Protein 7WZF (pdb70)

Nearest PDB structures (foldseek):
  7wzf-assembly1_A  TM=1.004E+00  e=4.166E-58  Streptomyces yunnanensis
  4hh4-assembly1_D  TM=8.882E-01  e=1.226E-24  Streptomyces caelestis
  4hgy-assembly1_E  TM=8.905E-01  e=4.970E-23  Streptomyces caelestis
  3d2l-assembly1_A  TM=8.389E-01  e=1.312E-18  Exiguobacterium sibiricum 255-15
  3px2-assembly1_D  TM=7.599E-01  e=7.850E-18  Streptomyces fradiae

Foldseek 3Di:
DCQLVQPLVPVCVVVPLDVQLVQQLVLQLVQQPALVQAAEEEACFLVSNQFVNCVPSNEYEYEHQDPSRVVNNVVVVVPTGHYHYHNDDLLDDADPGAGQEYEYEAANLFLQQALVSSLSSLLRSLNRHDVNHKYKYKRFFQLQVVVQCVPPQWDKDWAADDDPQWTKIWIWGADPSQKIKIWIWIGDNVGDIRIGIGITHNDHPVSVQVSNVVSVKHWDFKALGSVRHGDDRNRGMIMIMID

B-factor: mean 17.5, std 6.9, range [8.4, 45.89]

Structure (mmCIF, N/CA/C/O backbone):
data_7WZF
#
_entry.id   7WZF
#
_cell.length_a   107.741
_cell.length_b   107.741
_cell.length_c   109.163
_cell.angle_alpha   90.000
_cell.angle_beta   90.000
_cell.angle_gamma   120.000
#
_symmetry.space_group_name_H-M   'P 63 2 2'
#
loop_
_entity.id
_entity.type
_entity.pdbx_description
1 polymer YunM
2 non-polymer S-ADENOSYL-L-HOMOCYSTEINE
3 water water
#
loop_
_atom_site.group_PDB
_atom_site.id
_atom_site.type_symbol
_atom_site.label_atom_id
_atom_site.label_alt_id
_atom_site.label_comp_id
_atom_site.label_asym_id
_atom_site.label_entity_id
_atom_site.label_seq_id
_atom_site.pdbx_PDB_ins_code
_atom_site.Cartn_x
_atom_site.Cartn_y
_atom_site.Cartn_z
_atom_site.occupancy
_atom_site.B_iso_or_equiv
_atom_site.auth_seq_id
_atom_site.auth_comp_id
_atom_site.auth_asym_id
_atom_site.auth_atom_id
_atom_site.pdbx_PDB_model_num
ATOM 1 N N . ILE A 1 28 ? 27.647 -32.376 -2.869 1.00 25.58 8 ILE A N 1
ATOM 2 C CA . ILE A 1 28 ? 28.726 -32.955 -3.674 1.00 25.81 8 ILE A CA 1
ATOM 3 C C . ILE A 1 28 ? 30.027 -33.131 -2.906 1.00 27.40 8 ILE A C 1
ATOM 4 O O . ILE A 1 28 ? 30.955 -33.784 -3.388 1.00 28.43 8 ILE A O 1
ATOM 9 N N . GLY A 1 29 ? 30.107 -32.536 -1.724 1.00 24.24 9 GLY A N 1
ATOM 10 C CA . GLY A 1 29 ? 31.286 -32.677 -0.903 1.00 24.70 9 GLY A CA 1
ATOM 11 C C . GLY A 1 29 ? 32.355 -31.635 -1.126 1.00 22.83 9 GLY A C 1
ATOM 12 O O . GLY A 1 29 ? 33.466 -31.801 -0.613 1.00 22.84 9 GLY A O 1
ATOM 13 N N . TYR A 1 30 ? 32.063 -30.568 -1.875 1.00 20.99 10 TYR A N 1
ATOM 14 C CA . TYR A 1 30 ? 33.041 -29.496 -2.036 1.00 20.41 10 TYR A CA 1
ATOM 15 C C . TYR A 1 30 ? 33.399 -28.877 -0.686 1.00 18.92 10 TYR A C 1
ATOM 16 O O . TYR A 1 30 ? 34.573 -28.600 -0.413 1.00 18.33 10 TYR A O 1
ATOM 25 N N . GLY A 1 31 ? 32.406 -28.686 0.188 1.00 22.87 11 GLY A N 1
ATOM 26 C CA . GLY A 1 31 ? 32.700 -28.201 1.529 1.00 21.02 11 GLY A CA 1
ATOM 27 C C . GLY A 1 31 ? 33.520 -29.182 2.348 1.00 23.40 11 GLY A C 1
ATOM 28 O O . GLY A 1 31 ? 34.404 -28.781 3.110 1.00 25.90 11 GLY A O 1
ATOM 29 N N . ARG A 1 32 ? 33.253 -30.480 2.200 1.00 23.94 12 ARG A N 1
ATOM 30 C CA . ARG A 1 32 ? 34.082 -31.458 2.895 1.00 26.21 12 ARG A C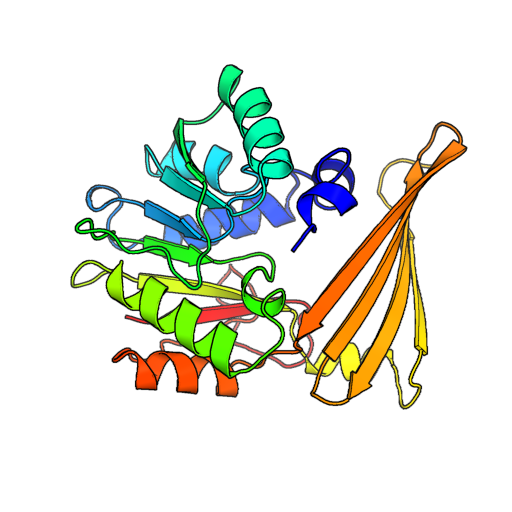A 1
ATOM 31 C C . ARG A 1 32 ? 35.515 -31.438 2.369 1.00 26.82 12 ARG A C 1
ATOM 32 O O . ARG A 1 32 ? 36.454 -31.771 3.103 1.00 29.70 12 ARG A O 1
ATOM 40 N N . GLN A 1 33 ? 35.707 -31.021 1.116 1.00 22.53 13 GLN A N 1
ATOM 41 C CA . GLN A 1 33 ? 37.051 -30.939 0.560 1.00 20.79 13 GLN A CA 1
ATOM 42 C C . GLN A 1 33 ? 37.776 -29.681 1.032 1.00 20.34 13 GLN A C 1
ATOM 43 O O . GLN A 1 33 ? 38.995 -29.713 1.239 1.00 22.76 13 GLN A O 1
ATOM 49 N N . PHE A 1 34 ? 37.051 -28.561 1.196 1.00 20.38 14 PHE A N 1
ATOM 50 C CA . PHE A 1 34 ? 37.677 -27.242 1.281 1.00 18.89 14 PHE A CA 1
ATOM 51 C C . PHE A 1 34 ? 37.239 -26.353 2.439 1.00 21.13 14 PHE A C 1
ATOM 52 O O . PHE A 1 34 ? 37.909 -25.343 2.682 1.00 21.22 14 PHE A O 1
ATOM 60 N N . ALA A 1 35 ? 36.134 -26.654 3.131 1.00 21.42 15 ALA A N 1
ATOM 61 C CA . ALA A 1 35 ? 35.543 -25.656 4.023 1.00 22.65 15 ALA A CA 1
ATOM 62 C C . ALA A 1 35 ? 36.519 -25.194 5.102 1.00 23.47 15 ALA A C 1
ATOM 63 O O . ALA A 1 35 ? 36.539 -24.011 5.458 1.00 25.23 15 ALA A O 1
ATOM 65 N N . GLY A 1 36 ? 37.350 -26.102 5.620 1.00 25.95 16 GLY A N 1
ATOM 66 C CA . GLY A 1 36 ? 38.252 -25.748 6.706 1.00 26.73 16 GLY A CA 1
ATOM 67 C C . GLY A 1 36 ? 39.368 -24.803 6.311 1.00 27.25 16 GLY A C 1
ATOM 68 O O . GLY A 1 36 ? 39.993 -24.197 7.189 1.00 29.65 16 GLY A O 1
ATOM 69 N N . TRP A 1 37 ? 39.633 -24.662 5.010 1.00 21.80 17 TRP A N 1
ATOM 70 C CA . TRP A 1 37 ? 40.715 -23.815 4.528 1.00 23.20 17 TRP A CA 1
ATOM 71 C C . TRP A 1 37 ? 40.312 -23.011 3.300 1.00 19.60 17 TRP A C 1
ATOM 72 O O . TRP A 1 37 ? 41.181 -22.414 2.652 1.00 19.22 17 TRP A O 1
ATOM 83 N N . TYR A 1 38 ? 39.018 -22.956 2.981 1.00 18.60 18 TYR A N 1
ATOM 84 C CA . TYR A 1 38 ? 38.573 -22.234 1.795 1.00 17.49 18 TYR A CA 1
ATOM 85 C C . TYR A 1 38 ? 38.993 -20.772 1.837 1.00 17.48 18 TYR A C 1
ATOM 86 O O . TYR A 1 38 ? 39.394 -20.201 0.816 1.00 19.16 18 TYR A O 1
ATOM 95 N N . ASP A 1 39 ? 38.885 -20.139 3.005 1.00 18.05 19 ASP A N 1
ATOM 96 C CA . ASP A 1 39 ? 39.212 -18.724 3.094 1.00 18.41 19 ASP A CA 1
ATOM 97 C C . ASP A 1 39 ? 40.709 -18.460 2.980 1.00 19.37 19 ASP A C 1
ATOM 98 O O . ASP A 1 39 ? 41.100 -17.307 2.779 1.00 21.94 19 ASP A O 1
ATOM 103 N N . ARG A 1 40 ? 41.543 -19.499 3.091 1.00 19.97 20 ARG A N 1
ATOM 104 C CA . ARG A 1 40 ? 42.962 -19.355 2.786 1.00 20.77 20 ARG A CA 1
ATOM 105 C C . ARG A 1 40 ? 43.235 -19.474 1.293 1.00 24.95 20 ARG A C 1
ATOM 106 O O . ARG A 1 40 ? 44.188 -18.864 0.793 1.00 26.54 20 ARG A O 1
ATOM 114 N N . LEU A 1 41 ? 42.422 -20.249 0.571 1.00 22.96 21 LEU A N 1
ATOM 115 C CA . LEU A 1 41 ? 42.558 -20.336 -0.882 1.00 25.34 21 LEU A CA 1
ATOM 116 C C . LEU A 1 41 ? 42.041 -19.090 -1.572 1.00 29.33 21 LEU A C 1
ATOM 117 O O . LEU A 1 41 ? 42.712 -18.525 -2.443 1.00 29.44 21 LEU A O 1
ATOM 122 N N . ILE A 1 42 ? 40.821 -18.689 -1.240 1.00 28.82 22 ILE A N 1
ATOM 123 C CA . ILE A 1 42 ? 40.197 -17.516 -1.840 1.00 27.55 22 ILE A CA 1
ATOM 124 C C . ILE A 1 42 ? 39.998 -16.512 -0.713 1.00 28.41 22 ILE A C 1
ATOM 125 O O . ILE A 1 42 ? 38.934 -16.489 -0.076 1.00 28.53 22 ILE A O 1
ATOM 130 N N . PRO A 1 43 ? 41.002 -15.704 -0.406 1.00 30.31 23 PRO A N 1
ATOM 131 C CA . PRO A 1 43 ? 40.952 -14.851 0.784 1.00 31.66 23 PRO A CA 1
ATOM 132 C C . PRO A 1 43 ? 40.142 -13.582 0.535 1.00 33.10 23 PRO A C 1
ATOM 133 O O . PRO A 1 43 ? 39.699 -13.291 -0.578 1.00 32.44 23 PRO A O 1
ATOM 137 N N . ASP A 1 44 ? 39.952 -12.823 1.616 1.00 32.95 24 ASP A N 1
ATOM 138 C CA . ASP A 1 44 ? 39.183 -11.579 1.597 1.00 33.75 24 ASP A CA 1
ATOM 139 C C . ASP A 1 44 ? 40.111 -10.440 1.176 1.00 35.08 24 ASP A C 1
ATOM 140 O O . ASP A 1 44 ? 40.570 -9.629 1.984 1.00 38.30 24 ASP A O 1
ATOM 145 N N . ASP A 1 45 ? 40.386 -10.382 -0.128 1.00 33.76 25 ASP A N 1
ATOM 146 C CA . ASP A 1 45 ? 41.345 -9.419 -0.660 1.00 30.71 25 ASP A CA 1
ATOM 147 C C . ASP A 1 45 ? 40.728 -8.496 -1.705 1.00 29.91 25 ASP A C 1
ATOM 148 O O . ASP A 1 45 ? 39.507 -8.312 -1.733 1.00 26.34 25 ASP A O 1
ATOM 153 N N . GLU A 1 46 ? 41.566 -7.919 -2.573 1.00 29.13 26 GLU A N 1
ATOM 154 C CA . GLU A 1 46 ? 41.071 -6.950 -3.546 1.00 28.76 26 GLU A CA 1
ATOM 155 C C . GLU A 1 46 ? 40.205 -7.605 -4.614 1.00 25.62 26 GLU A C 1
ATOM 156 O O . GLU A 1 46 ? 39.312 -6.955 -5.168 1.00 25.47 26 GLU A O 1
ATOM 162 N N . VAL A 1 47 ? 40.452 -8.878 -4.924 1.00 24.88 27 VAL A N 1
ATOM 163 C CA . VAL A 1 47 ? 39.589 -9.582 -5.869 1.00 24.99 27 VAL A CA 1
ATOM 164 C C . VAL A 1 47 ? 38.180 -9.711 -5.302 1.00 22.79 27 VAL A C 1
ATOM 165 O O . VAL A 1 47 ? 37.185 -9.542 -6.018 1.00 21.74 27 VAL A O 1
ATOM 169 N N . THR A 1 48 ? 38.076 -9.998 -4.001 1.00 22.36 28 THR A N 1
ATOM 170 C CA . THR A 1 48 ? 36.771 -10.028 -3.351 1.00 19.09 28 THR A CA 1
ATOM 171 C C . THR A 1 48 ? 36.122 -8.653 -3.384 1.00 19.89 28 THR A C 1
ATOM 172 O O . THR A 1 48 ? 34.941 -8.518 -3.718 1.00 19.12 28 THR A O 1
ATOM 176 N N . ALA A 1 49 ? 36.890 -7.609 -3.066 1.00 18.24 29 ALA A N 1
ATOM 177 C CA . ALA A 1 49 ? 36.323 -6.264 -3.062 1.00 19.15 29 ALA A CA 1
ATOM 178 C C . ALA A 1 49 ? 35.811 -5.862 -4.442 1.00 18.65 29 ALA A C 1
ATOM 179 O O . ALA A 1 49 ? 34.786 -5.178 -4.556 1.00 18.29 29 ALA A O 1
ATOM 181 N N . GLU A 1 50 ? 36.512 -6.270 -5.505 1.00 18.33 30 GLU A N 1
ATOM 182 C CA . GLU A 1 50 ? 36.060 -5.939 -6.854 1.00 17.88 30 GLU A CA 1
ATOM 183 C C . GLU A 1 50 ? 34.711 -6.580 -7.152 1.00 15.70 30 GLU A C 1
ATOM 184 O O . GLU A 1 50 ? 33.849 -5.963 -7.788 1.00 14.85 30 GLU A O 1
ATOM 190 N N . ALA A 1 51 ? 34.517 -7.823 -6.701 1.00 15.31 31 ALA A N 1
ATOM 191 C CA . ALA A 1 51 ? 33.256 -8.516 -6.949 1.00 14.83 31 ALA A CA 1
ATOM 192 C C . ALA A 1 51 ? 32.120 -7.869 -6.175 1.00 14.25 31 ALA A C 1
ATOM 193 O O . ALA A 1 51 ? 31.028 -7.661 -6.717 1.00 13.41 31 ALA A O 1
ATOM 195 N N . VAL A 1 52 ? 32.377 -7.505 -4.915 1.00 14.38 32 VAL A N 1
ATOM 196 C CA . VAL A 1 52 ? 31.356 -6.835 -4.115 1.00 15.23 32 VAL A CA 1
ATOM 197 C C . VAL A 1 52 ? 30.943 -5.526 -4.772 1.00 15.66 32 VAL A C 1
ATOM 198 O O . VAL A 1 52 ? 29.755 -5.217 -4.902 1.00 16.30 32 VAL A O 1
ATOM 202 N N . LYS A 1 53 ? 31.929 -4.737 -5.207 1.00 13.86 33 LYS A N 1
ATOM 203 C CA . LYS A 1 53 ? 31.631 -3.475 -5.872 1.00 14.90 33 LYS A CA 1
ATOM 204 C C . LYS A 1 53 ? 30.823 -3.687 -7.146 1.00 14.90 33 LYS A C 1
ATOM 205 O O . LYS A 1 53 ? 29.888 -2.931 -7.435 1.00 15.39 33 LYS A O 1
ATOM 211 N N . GLY A 1 54 ? 31.187 -4.696 -7.941 1.00 14.15 34 GLY A N 1
ATOM 212 C CA . GLY A 1 54 ? 30.466 -4.942 -9.180 1.00 14.95 34 GLY A CA 1
ATOM 213 C C . GLY A 1 54 ? 29.042 -5.408 -8.949 1.00 12.58 34 GLY A C 1
ATOM 214 O O . GLY A 1 54 ? 28.117 -4.963 -9.629 1.00 14.06 34 GLY A O 1
ATOM 215 N N . LEU A 1 55 ? 28.851 -6.313 -7.987 1.00 13.09 35 LEU A N 1
ATOM 216 C CA . LEU A 1 55 ? 27.508 -6.797 -7.690 1.00 13.60 35 LEU A CA 1
ATOM 217 C C . LEU A 1 55 ? 26.640 -5.679 -7.142 1.00 15.02 35 LEU A C 1
ATOM 218 O O . LEU A 1 55 ? 25.461 -5.577 -7.488 1.00 14.71 35 LEU A O 1
ATOM 223 N N . LEU A 1 56 ? 27.216 -4.829 -6.289 1.00 13.38 36 LEU A N 1
ATOM 224 C CA . LEU A 1 56 ? 26.468 -3.690 -5.778 1.00 15.39 36 LEU A CA 1
ATOM 225 C C . LEU A 1 56 ? 26.020 -2.783 -6.918 1.00 14.18 36 LEU A C 1
ATOM 226 O O . LEU A 1 56 ? 24.851 -2.384 -6.984 1.00 15.62 36 LEU A O 1
ATOM 231 N N . ALA A 1 57 ? 26.920 -2.497 -7.864 1.00 14.56 37 ALA A N 1
ATOM 232 C CA . ALA A 1 57 ? 26.561 -1.679 -9.017 1.00 16.12 37 ALA A CA 1
ATOM 233 C C . ALA A 1 57 ? 25.509 -2.343 -9.895 1.00 16.84 37 ALA A C 1
ATOM 234 O O . ALA A 1 57 ? 24.735 -1.653 -10.564 1.00 22.25 37 ALA A O 1
ATOM 236 N N . LEU A 1 58 ? 25.470 -3.677 -9.913 1.00 14.69 38 LEU A N 1
ATOM 237 C CA . LEU A 1 58 ? 24.522 -4.428 -10.726 1.00 14.88 38 LEU A CA 1
ATOM 238 C C . LEU A 1 58 ? 23.194 -4.675 -10.022 1.00 13.27 38 LEU A C 1
ATOM 239 O O . LEU A 1 58 ? 22.288 -5.253 -10.635 1.00 16.21 38 LEU A O 1
ATOM 244 N N . HIS A 1 59 ? 23.050 -4.239 -8.775 1.00 13.92 39 HIS A N 1
ATOM 245 C CA . HIS A 1 59 ? 21.809 -4.476 -8.048 1.00 13.04 39 HIS A CA 1
ATOM 246 C C . HIS A 1 59 ? 20.757 -3.471 -8.493 1.00 15.21 39 HIS A C 1
ATOM 247 O O . HIS A 1 59 ? 20.932 -2.269 -8.263 1.00 15.10 39 HIS A O 1
ATOM 254 N N . PRO A 1 60 ? 19.659 -3.901 -9.114 1.00 13.31 40 PRO A N 1
ATOM 255 C CA . PRO A 1 60 ? 18.654 -2.916 -9.548 1.00 16.37 40 PRO A CA 1
ATOM 256 C C . PRO A 1 60 ? 17.964 -2.193 -8.403 1.00 20.24 40 PRO A C 1
ATOM 257 O O . PRO A 1 60 ? 17.549 -1.042 -8.586 1.00 23.45 40 PRO A O 1
ATOM 261 N N . ALA A 1 61 ? 17.840 -2.810 -7.229 1.00 17.44 41 ALA A N 1
ATOM 262 C CA . ALA A 1 61 ? 17.044 -2.224 -6.153 1.00 22.07 41 ALA A CA 1
ATOM 263 C C . ALA A 1 61 ? 17.233 -3.002 -4.858 1.00 14.90 41 ALA A C 1
ATOM 264 O O . ALA A 1 61 ? 16.535 -4.001 -4.631 1.00 19.38 41 ALA A O 1
ATOM 266 N N . PRO A 1 62 ? 18.159 -2.576 -3.994 1.00 18.56 42 PRO A N 1
ATOM 267 C CA . PRO A 1 62 ? 18.407 -3.312 -2.745 1.00 17.96 42 PRO A CA 1
ATOM 268 C C . PRO A 1 62 ? 17.172 -3.547 -1.896 1.00 19.95 42 PRO A C 1
ATOM 269 O O . PRO A 1 62 ? 17.109 -4.561 -1.187 1.00 18.19 42 PRO A O 1
ATOM 273 N N . GLU A 1 63 ? 16.177 -2.654 -1.944 1.00 19.74 43 GLU A N 1
ATOM 274 C CA . GLU A 1 63 ? 14.973 -2.861 -1.147 1.00 19.21 43 GLU A CA 1
ATOM 275 C C . GLU A 1 63 ? 14.211 -4.111 -1.576 1.00 19.29 43 GLU A C 1
ATOM 276 O O . GLU A 1 63 ? 13.444 -4.668 -0.777 1.00 20.09 43 GLU A O 1
ATOM 282 N N . ALA A 1 64 ? 14.425 -4.577 -2.809 1.00 17.03 44 ALA A N 1
ATOM 283 C CA . ALA A 1 64 ? 13.788 -5.780 -3.330 1.00 16.32 44 ALA A CA 1
ATOM 284 C C . ALA A 1 64 ? 14.507 -7.059 -2.921 1.00 13.01 44 ALA A C 1
ATOM 285 O O . ALA A 1 64 ? 14.047 -8.145 -3.282 1.00 17.21 44 ALA A O 1
ATOM 287 N N . GLY A 1 65 ? 15.598 -6.960 -2.181 1.00 14.70 45 GLY A N 1
ATOM 288 C CA . GLY A 1 65 ? 16.241 -8.135 -1.643 1.00 13.87 45 GLY A CA 1
ATOM 289 C C . GLY A 1 65 ? 17.312 -8.718 -2.548 1.00 11.59 45 GLY A C 1
ATOM 290 O O . GLY A 1 65 ? 17.436 -8.406 -3.742 1.00 12.46 45 GLY A O 1
ATOM 291 N N . THR A 1 66 ? 18.088 -9.604 -1.939 1.00 11.37 46 THR A N 1
ATOM 292 C CA . THR A 1 66 ? 19.274 -10.176 -2.556 1.00 10.54 46 THR A CA 1
ATOM 293 C C . THR A 1 66 ? 19.369 -11.627 -2.125 1.00 11.08 46 THR A C 1
ATOM 294 O O . THR A 1 66 ? 19.269 -11.929 -0.929 1.00 11.60 46 THR A O 1
ATOM 298 N N . ILE A 1 67 ? 19.604 -12.525 -3.077 1.00 9.70 47 ILE A N 1
ATOM 299 C CA . ILE A 1 67 ? 19.865 -13.926 -2.763 1.00 9.93 47 ILE A CA 1
ATOM 300 C C . ILE A 1 67 ? 21.114 -14.390 -3.508 1.00 9.59 47 ILE A C 1
ATOM 301 O O . ILE A 1 67 ? 21.272 -14.104 -4.703 1.00 10.93 47 ILE A O 1
ATOM 306 N N . GLU A 1 68 ? 22.005 -15.073 -2.786 1.00 9.93 48 GLU A N 1
ATOM 307 C CA . GLU A 1 68 ? 23.198 -15.694 -3.346 1.00 10.18 48 GLU A CA 1
ATOM 308 C C . GLU A 1 68 ? 22.998 -17.198 -3.417 1.00 10.82 48 GLU A C 1
ATOM 309 O O . GLU A 1 68 ? 22.639 -17.831 -2.416 1.00 10.44 48 GLU A O 1
ATOM 315 N N . LEU A 1 69 ? 23.239 -17.760 -4.594 1.00 9.92 49 LEU A N 1
ATOM 316 C CA . LEU A 1 69 ? 23.161 -19.197 -4.822 1.00 9.69 49 LEU A CA 1
ATOM 317 C C . LEU A 1 69 ? 24.583 -19.755 -4.767 1.00 9.64 49 LEU A C 1
ATOM 318 O O . LEU A 1 69 ? 25.422 -19.426 -5.624 1.00 10.36 49 LEU A O 1
ATOM 323 N N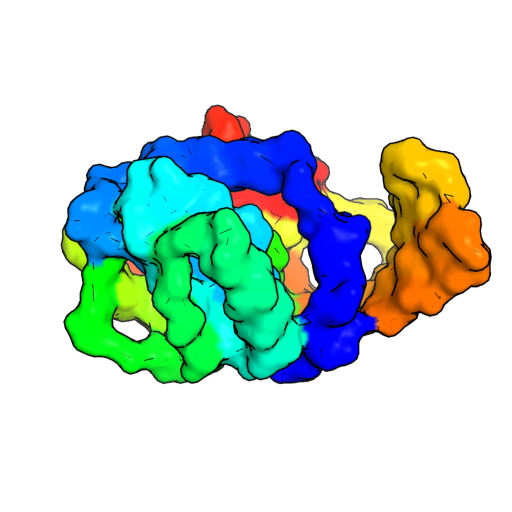 . GLY A 1 70 ? 24.866 -20.564 -3.746 1.00 10.30 50 GLY A N 1
ATOM 324 C CA . GLY A 1 70 ? 26.214 -21.038 -3.490 1.00 9.89 50 GLY A CA 1
ATOM 325 C C . GLY A 1 70 ? 27.007 -20.115 -2.588 1.00 10.84 50 GLY A C 1
ATOM 326 O O . GLY A 1 70 ? 28.168 -19.797 -2.881 1.00 11.61 50 GLY A O 1
ATOM 327 N N . VAL A 1 71 ? 26.414 -19.705 -1.458 1.00 11.21 51 VAL A N 1
ATOM 328 C CA . VAL A 1 71 ? 26.996 -18.648 -0.632 1.00 11.07 51 VAL A CA 1
ATOM 329 C C . VAL A 1 71 ? 28.332 -19.036 -0.000 1.00 10.03 51 VAL A C 1
ATOM 330 O O . VAL A 1 71 ? 29.136 -18.151 0.334 1.00 10.92 51 VAL A O 1
ATOM 334 N N . GLY A 1 72 ? 28.588 -20.332 0.178 1.00 11.52 52 GLY A N 1
ATOM 335 C CA . GLY A 1 72 ? 29.872 -20.771 0.715 1.00 11.61 52 GLY A CA 1
ATOM 336 C C . GLY A 1 72 ? 30.101 -20.283 2.136 1.00 13.91 52 GLY A C 1
ATOM 337 O O . GLY A 1 72 ? 29.214 -20.362 3.002 1.00 14.43 52 GLY A O 1
ATOM 338 N N . THR A 1 73 ? 31.299 -19.751 2.383 1.00 13.33 53 THR A N 1
ATOM 339 C CA . THR A 1 73 ? 31.658 -19.179 3.678 1.00 14.68 53 THR A CA 1
ATOM 340 C C . THR A 1 73 ? 31.209 -17.734 3.820 1.00 14.42 53 THR A C 1
ATOM 341 O O . THR A 1 73 ? 31.577 -17.072 4.797 1.00 16.25 53 THR A O 1
ATOM 345 N N . GLY A 1 74 ? 30.433 -17.221 2.868 1.00 12.13 54 GLY A N 1
ATOM 346 C CA . GLY A 1 74 ? 30.007 -15.839 2.907 1.00 13.23 54 GLY A CA 1
ATOM 347 C C . GLY A 1 74 ? 31.042 -14.832 2.457 1.00 12.95 54 GLY A C 1
ATOM 348 O O . GLY A 1 74 ? 30.920 -13.652 2.787 1.00 14.63 54 GLY A O 1
ATOM 349 N N . ARG A 1 75 ? 32.052 -15.261 1.693 1.00 13.24 55 ARG A N 1
ATOM 350 C CA . ARG A 1 75 ? 33.083 -14.337 1.225 1.00 14.96 55 ARG A CA 1
ATOM 351 C C . ARG A 1 75 ? 32.485 -13.122 0.527 1.00 13.83 55 ARG A C 1
ATOM 352 O O . ARG A 1 75 ? 32.978 -12.002 0.688 1.00 15.35 55 ARG A O 1
ATOM 360 N N . ILE A 1 76 ? 31.437 -13.321 -0.270 1.00 13.71 56 ILE A N 1
ATOM 361 C CA . ILE A 1 76 ? 30.775 -12.206 -0.939 1.00 13.88 56 ILE A CA 1
ATOM 362 C C . ILE A 1 76 ? 29.613 -11.665 -0.114 1.00 14.80 56 ILE A C 1
ATOM 363 O O . ILE A 1 76 ? 29.456 -10.451 0.033 1.00 13.22 56 ILE A O 1
ATOM 368 N N . ALA A 1 77 ? 28.764 -12.559 0.407 1.00 14.24 57 ALA A N 1
ATOM 369 C CA . ALA A 1 77 ? 27.510 -12.131 1.023 1.00 13.07 57 ALA A CA 1
ATOM 370 C C . ALA A 1 77 ? 27.740 -11.247 2.240 1.00 13.42 57 ALA A C 1
ATOM 371 O O . ALA A 1 77 ? 26.972 -10.306 2.471 1.00 13.77 57 ALA A O 1
ATOM 373 N N . VAL A 1 78 ? 28.762 -11.546 3.037 1.00 13.86 58 VAL A N 1
ATOM 374 C CA . VAL A 1 78 ? 29.041 -10.769 4.249 1.00 15.22 58 VAL A CA 1
ATOM 375 C C . VAL A 1 78 ? 29.349 -9.316 3.893 1.00 16.63 58 VAL A C 1
ATOM 376 O O . VAL A 1 78 ? 28.602 -8.422 4.319 1.00 16.25 58 VAL A O 1
ATOM 380 N N . PRO A 1 79 ? 30.390 -9.009 3.102 1.00 14.37 59 PRO A N 1
ATOM 381 C CA . PRO A 1 79 ? 30.624 -7.597 2.770 1.00 17.42 59 PRO A CA 1
ATOM 382 C C . PRO A 1 79 ? 29.528 -6.982 1.919 1.00 16.24 59 PRO A C 1
ATOM 383 O O . PRO A 1 79 ? 29.241 -5.788 2.061 1.00 17.76 59 PRO A O 1
ATOM 387 N N . LEU A 1 80 ? 28.901 -7.752 1.027 1.00 15.76 60 LEU A N 1
ATOM 388 C CA . LEU A 1 80 ? 27.815 -7.187 0.235 1.00 14.70 60 LEU A CA 1
ATOM 389 C C . LEU A 1 80 ? 26.646 -6.761 1.124 1.00 13.85 60 LEU A C 1
ATOM 390 O O . LEU A 1 80 ? 26.030 -5.713 0.889 1.00 14.85 60 LEU A O 1
ATOM 395 N N . SER A 1 81 ? 26.344 -7.547 2.167 1.00 14.31 61 SER A N 1
ATOM 396 C CA . SER A 1 81 ? 25.252 -7.196 3.071 1.00 13.97 61 SER A CA 1
ATOM 397 C C . SER A 1 81 ? 25.502 -5.886 3.810 1.00 15.21 61 SER A C 1
ATOM 398 O O . SER A 1 81 ? 24.543 -5.263 4.273 1.00 16.32 61 SER A O 1
ATOM 401 N N . GLU A 1 82 ? 26.756 -5.453 3.921 1.00 15.08 62 GLU A N 1
ATOM 402 C CA . GLU A 1 82 ? 27.062 -4.169 4.551 1.00 16.14 62 GLU A CA 1
ATOM 403 C C . GLU A 1 82 ? 26.652 -2.977 3.693 1.00 18.21 62 GLU A C 1
ATOM 404 O O . GLU A 1 82 ? 26.602 -1.850 4.202 1.00 19.61 62 GLU A O 1
ATOM 410 N N . SER A 1 83 ? 26.331 -3.193 2.422 1.00 16.48 63 SER A N 1
ATOM 411 C CA . SER A 1 83 ? 25.782 -2.148 1.570 1.00 17.31 63 SER A CA 1
ATOM 412 C C . SER A 1 83 ? 24.320 -2.354 1.222 1.00 19.09 63 SER A C 1
ATOM 413 O O . SER A 1 83 ? 23.567 -1.387 1.178 1.00 22.46 63 SER A O 1
ATOM 416 N N . VAL A 1 84 ? 23.896 -3.596 0.974 1.00 18.15 64 VAL A N 1
ATOM 417 C CA . VAL A 1 84 ? 22.550 -3.854 0.477 1.00 19.46 64 VAL A CA 1
ATOM 418 C C . VAL A 1 84 ? 21.591 -4.303 1.566 1.00 19.23 64 VAL A C 1
ATOM 419 O O . VAL A 1 84 ? 20.401 -4.494 1.283 1.00 23.92 64 VAL A O 1
ATOM 423 N N . GLY A 1 85 ? 22.062 -4.478 2.796 1.00 16.88 65 GLY A N 1
ATOM 424 C CA . GLY A 1 85 ? 21.228 -5.054 3.833 1.00 18.76 65 GLY A CA 1
ATOM 425 C C . GLY A 1 85 ? 21.232 -6.575 3.780 1.00 16.00 65 GLY A C 1
ATOM 426 O O . GLY A 1 85 ? 22.109 -7.202 3.184 1.00 17.38 65 GLY A O 1
ATOM 427 N N . ARG A 1 86 ? 20.219 -7.170 4.409 1.00 16.44 66 ARG A N 1
ATOM 428 C CA . ARG A 1 86 ? 20.189 -8.620 4.579 1.00 16.35 66 ARG A CA 1
ATOM 429 C C . ARG A 1 86 ? 20.247 -9.344 3.237 1.00 13.63 66 ARG A C 1
ATOM 430 O O . ARG A 1 86 ? 19.518 -9.010 2.298 1.00 16.89 66 ARG A O 1
ATOM 438 N N . VAL A 1 87 ? 21.137 -10.329 3.155 1.00 13.50 67 VAL A N 1
ATOM 439 C CA . VAL A 1 87 ? 21.302 -11.184 1.987 1.00 12.65 67 VAL A CA 1
ATOM 440 C C . VAL A 1 87 ? 20.888 -12.593 2.389 1.00 12.99 67 VAL A C 1
ATOM 441 O O . VAL A 1 87 ? 21.266 -13.073 3.464 1.00 14.09 67 VAL A O 1
ATOM 445 N N . THR A 1 88 ? 20.111 -13.252 1.541 1.00 12.23 68 THR A N 1
ATOM 446 C CA . THR A 1 88 ? 19.804 -14.661 1.747 1.00 10.53 68 THR A CA 1
ATOM 447 C C . THR A 1 88 ? 20.854 -15.487 1.014 1.00 11.95 68 THR A C 1
ATOM 448 O O . THR A 1 88 ? 21.165 -15.202 -0.145 1.00 12.90 68 THR A O 1
ATOM 452 N N . GLY A 1 89 ? 21.434 -16.468 1.705 1.00 11.37 69 GLY A N 1
ATOM 453 C CA . GLY A 1 89 ? 22.550 -17.233 1.170 1.00 11.31 69 GLY A CA 1
ATOM 454 C C . GLY A 1 89 ? 22.296 -18.727 1.171 1.00 12.21 69 GLY A C 1
ATOM 455 O O . GLY A 1 89 ? 22.241 -19.344 2.241 1.00 12.72 69 GLY A O 1
ATOM 456 N N . VAL A 1 90 ? 22.166 -19.322 -0.014 1.00 11.46 70 VAL A N 1
ATOM 457 C CA . VAL A 1 90 ? 21.842 -20.737 -0.173 1.00 11.21 70 VAL A CA 1
ATOM 458 C C . VAL A 1 90 ? 23.116 -21.538 -0.412 1.00 11.10 70 VAL A C 1
ATOM 459 O O . VAL A 1 90 ? 23.939 -21.172 -1.262 1.00 11.50 70 VAL A O 1
ATOM 463 N N . ASP A 1 91 ? 23.287 -22.642 0.310 1.00 11.70 71 ASP A N 1
ATOM 464 C CA . ASP A 1 91 ? 24.386 -23.550 0.003 1.00 11.88 71 ASP A CA 1
ATOM 465 C C . ASP A 1 91 ? 23.978 -24.968 0.363 1.00 12.65 71 ASP A C 1
ATOM 466 O O . ASP A 1 91 ? 23.208 -25.183 1.306 1.00 14.50 71 ASP A O 1
ATOM 471 N N . SER A 1 92 ? 24.499 -25.938 -0.387 1.00 12.93 72 SER A N 1
ATOM 472 C CA . SER A 1 92 ? 24.212 -27.340 -0.109 1.00 14.40 72 SER A CA 1
ATOM 473 C C . SER A 1 92 ? 25.153 -27.942 0.922 1.00 16.06 72 SER A C 1
ATOM 474 O O . SER A 1 92 ? 24.877 -29.042 1.419 1.00 16.99 72 SER A O 1
ATOM 477 N N . SER A 1 93 ? 26.233 -27.249 1.277 1.00 12.92 73 SER A N 1
ATOM 478 C CA . SER A 1 93 ? 27.263 -27.823 2.136 1.00 14.83 73 SER A CA 1
ATOM 479 C C . SER A 1 93 ? 27.052 -27.391 3.578 1.00 17.65 73 SER A C 1
ATOM 480 O O . SER A 1 93 ? 27.168 -26.194 3.884 1.00 16.45 73 SER A O 1
ATOM 483 N N . PRO A 1 94 ? 26.783 -28.321 4.502 1.00 19.67 74 PRO A N 1
ATOM 484 C CA . PRO A 1 94 ? 26.724 -27.929 5.920 1.00 21.81 74 PRO A CA 1
ATOM 485 C C . PRO A 1 94 ? 28.032 -27.345 6.421 1.00 18.10 74 PRO A C 1
ATOM 486 O O . PRO A 1 94 ? 28.037 -26.419 7.243 1.00 20.48 74 PRO A O 1
ATOM 490 N N . GLU A 1 95 ? 29.153 -27.873 5.932 1.00 19.89 75 GLU A N 1
ATOM 491 C CA . GLU A 1 95 ? 30.460 -27.388 6.355 1.00 20.57 75 GLU A CA 1
ATOM 492 C C . GLU A 1 95 ? 30.691 -25.940 5.934 1.00 18.29 75 GLU A C 1
ATOM 493 O O . GLU A 1 95 ? 31.220 -25.137 6.711 1.00 19.27 75 GLU A O 1
ATOM 499 N N . MET A 1 96 ? 30.311 -25.583 4.703 1.00 18.61 76 MET A N 1
ATOM 500 C CA . MET A 1 96 ? 30.480 -24.196 4.281 1.00 18.32 76 MET A CA 1
ATOM 501 C C . MET A 1 96 ? 29.565 -23.272 5.077 1.00 16.72 76 MET A C 1
ATOM 502 O O . MET A 1 96 ? 29.991 -22.201 5.525 1.00 17.05 76 MET A O 1
ATOM 507 N N . LEU A 1 97 ? 28.306 -23.678 5.273 1.00 17.82 77 LEU A N 1
ATOM 508 C CA . LEU A 1 97 ? 27.381 -22.854 6.045 1.00 19.53 77 LEU A CA 1
ATOM 509 C C . LEU A 1 97 ? 27.847 -22.701 7.485 1.00 19.89 77 LEU A C 1
ATOM 510 O O . LEU A 1 97 ? 27.734 -21.617 8.063 1.00 19.28 77 LEU A O 1
ATOM 515 N N . ASP A 1 98 ? 28.386 -23.774 8.075 1.00 20.15 78 ASP A N 1
ATOM 516 C CA . ASP A 1 98 ? 28.913 -23.669 9.432 1.00 22.61 78 ASP A CA 1
ATOM 517 C C . ASP A 1 98 ? 30.063 -22.671 9.495 1.00 20.93 78 ASP A C 1
ATOM 518 O O . ASP A 1 98 ? 30.156 -21.878 10.439 1.00 22.57 78 ASP A O 1
ATOM 523 N N . ALA A 1 99 ? 30.939 -22.677 8.484 1.00 18.05 79 ALA A N 1
ATOM 524 C CA . ALA A 1 99 ? 32.020 -21.698 8.449 1.00 18.67 79 ALA A CA 1
ATOM 525 C C . ALA A 1 99 ? 31.479 -20.281 8.332 1.00 19.30 79 ALA A C 1
ATOM 526 O O . ALA A 1 99 ? 32.026 -19.346 8.933 1.00 20.16 79 ALA A O 1
ATOM 528 N N . MET A 1 100 ? 30.405 -20.089 7.558 1.00 18.10 80 MET A N 1
ATOM 529 C CA . MET A 1 100 ? 29.878 -18.738 7.438 1.00 17.70 80 MET A CA 1
ATOM 530 C C . MET A 1 100 ? 29.185 -18.308 8.730 1.00 18.47 80 MET A C 1
ATOM 531 O O . MET A 1 100 ? 29.291 -17.145 9.130 1.00 19.60 80 MET A O 1
ATOM 536 N N . ARG A 1 101 ? 28.511 -19.246 9.411 1.00 18.46 81 ARG A N 1
ATOM 537 C CA . ARG A 1 101 ? 27.867 -18.921 10.685 1.00 19.88 81 ARG A CA 1
ATOM 538 C C . ARG A 1 101 ? 28.885 -18.433 11.708 1.00 23.33 81 ARG A C 1
ATOM 539 O O . ARG A 1 101 ? 28.618 -17.485 12.456 1.00 22.45 81 ARG A O 1
ATOM 547 N N . VAL A 1 102 ? 30.072 -19.046 11.733 1.00 21.93 82 VAL A N 1
ATOM 548 C CA . VAL A 1 102 ? 31.139 -18.565 12.609 1.00 23.16 82 VAL A CA 1
ATOM 549 C C . VAL A 1 102 ? 31.466 -17.110 12.296 1.00 23.16 82 VAL A C 1
ATOM 550 O O . VAL A 1 102 ? 31.559 -16.265 13.195 1.00 26.25 82 VAL A O 1
ATOM 554 N N . LYS A 1 103 ? 31.636 -16.792 11.008 1.00 22.10 83 LYS A N 1
ATOM 555 C CA . LYS A 1 103 ? 31.981 -15.427 10.622 1.00 19.90 83 LYS A CA 1
ATOM 556 C C . LYS A 1 103 ? 30.841 -14.453 10.892 1.00 22.39 83 LYS A C 1
ATOM 557 O O . LYS A 1 103 ? 31.088 -13.266 11.140 1.00 22.36 83 LYS A O 1
ATOM 563 N N . LEU A 1 104 ? 29.595 -14.932 10.851 1.00 22.87 84 LEU A N 1
ATOM 564 C CA . LEU A 1 104 ? 28.437 -14.070 11.058 1.00 22.67 84 LEU A CA 1
ATOM 565 C C . LEU A 1 104 ? 28.284 -13.641 12.512 1.00 25.51 84 LEU A C 1
ATOM 566 O O . LEU A 1 104 ? 27.584 -12.661 12.788 1.00 25.02 84 LEU A O 1
ATOM 571 N N . LYS A 1 105 ? 28.921 -14.345 13.447 1.00 26.41 85 LYS A N 1
ATOM 572 C CA . LYS A 1 105 ? 28.919 -13.875 14.826 1.00 28.75 85 LYS A CA 1
ATOM 573 C C . LYS A 1 105 ? 29.664 -12.558 14.973 1.00 28.52 85 LYS A C 1
ATOM 574 O O . LYS A 1 105 ? 29.489 -11.866 15.982 1.00 32.94 85 LYS A O 1
ATOM 580 N N . GLU A 1 106 ? 30.464 -12.183 13.976 1.00 28.81 86 GLU A N 1
ATOM 581 C CA . GLU A 1 106 ? 31.295 -10.992 14.035 1.00 28.78 86 GLU A CA 1
ATOM 582 C C . GLU A 1 106 ? 30.909 -9.932 13.022 1.00 30.40 86 GLU A C 1
ATOM 583 O O . GLU A 1 106 ? 31.151 -8.749 13.264 1.00 28.40 86 GLU A O 1
ATOM 589 N N . ARG A 1 107 ? 30.316 -10.322 11.896 1.00 26.05 87 ARG A N 1
ATOM 590 C CA . ARG A 1 107 ? 30.154 -9.402 10.783 1.00 27.06 87 ARG A CA 1
ATOM 591 C C . ARG A 1 107 ? 29.020 -9.888 9.896 1.00 22.02 87 ARG A C 1
ATOM 592 O O . ARG A 1 107 ? 28.781 -11.090 9.780 1.00 25.18 87 ARG A O 1
ATOM 600 N N . GLY A 1 108 ? 28.319 -8.935 9.289 1.00 20.91 88 GLY A N 1
ATOM 601 C CA . GLY A 1 108 ? 27.401 -9.224 8.205 1.00 22.89 88 GLY A CA 1
ATOM 602 C C . GLY A 1 108 ? 25.958 -9.419 8.643 1.00 21.02 88 GLY A C 1
ATOM 603 O O . GLY A 1 108 ? 25.624 -9.497 9.828 1.00 22.90 88 GLY A O 1
ATOM 604 N N . ASP A 1 109 ? 25.082 -9.508 7.640 1.00 17.21 89 ASP A N 1
ATOM 605 C CA . ASP A 1 109 ? 23.647 -9.734 7.838 1.00 16.78 89 ASP A CA 1
ATOM 606 C C . ASP A 1 109 ? 23.205 -10.691 6.729 1.00 15.56 89 ASP A C 1
ATOM 607 O O . ASP A 1 109 ? 22.839 -10.261 5.629 1.00 14.89 89 ASP A O 1
ATOM 612 N N . VAL A 1 110 ? 23.247 -11.989 7.023 1.00 16.32 90 VAL A N 1
ATOM 61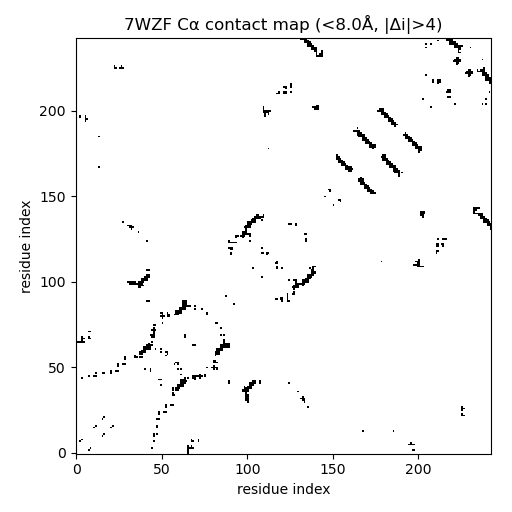3 C CA . VAL A 1 110 ? 22.988 -13.039 6.040 1.00 14.98 90 VAL A CA 1
ATOM 614 C C . VAL A 1 110 ? 22.088 -14.097 6.665 1.00 14.73 90 VAL A C 1
ATOM 615 O O . VAL A 1 110 ? 22.344 -14.549 7.787 1.00 18.46 90 VAL A O 1
ATOM 619 N N . THR A 1 111 ? 21.051 -14.515 5.932 1.00 13.40 91 THR A N 1
ATOM 620 C CA . THR A 1 111 ? 20.215 -15.641 6.341 1.00 14.39 91 THR A CA 1
ATOM 621 C C . THR A 1 111 ? 20.759 -16.912 5.700 1.00 13.84 91 THR A C 1
ATOM 622 O O . THR A 1 111 ? 20.671 -17.054 4.466 1.00 14.21 91 THR A O 1
ATOM 626 N N . PRO A 1 112 ? 21.306 -17.859 6.464 1.00 14.61 92 PRO A N 1
ATOM 627 C CA . PRO A 1 112 ? 21.765 -19.114 5.854 1.00 14.60 92 PRO A CA 1
ATOM 628 C C . PRO A 1 112 ? 20.582 -19.981 5.451 1.00 15.41 92 PRO A C 1
ATOM 629 O O . PRO A 1 112 ? 19.596 -20.115 6.186 1.00 16.66 92 PRO A O 1
ATOM 633 N N . VAL A 1 113 ? 20.688 -20.585 4.274 1.00 13.57 93 VAL A N 1
ATOM 634 C CA . VAL A 1 113 ? 19.680 -21.505 3.765 1.00 12.69 93 VAL A CA 1
ATOM 635 C C . VAL A 1 113 ? 20.402 -22.752 3.281 1.00 14.60 93 VAL A C 1
ATOM 636 O O . VAL A 1 113 ? 21.225 -22.680 2.360 1.00 13.98 93 VAL A O 1
ATOM 640 N N . HIS A 1 114 ? 20.110 -23.892 3.893 1.00 13.75 94 HIS A N 1
ATOM 641 C CA . HIS A 1 114 ? 20.657 -25.157 3.423 1.00 13.28 94 HIS A CA 1
ATOM 642 C C . HIS A 1 114 ? 19.778 -25.628 2.271 1.00 15.78 94 HIS A C 1
ATOM 643 O O . HIS A 1 114 ? 18.603 -25.952 2.474 1.00 17.49 94 HIS A O 1
ATOM 650 N N . GLY A 1 115 ? 20.321 -25.648 1.055 1.00 14.73 95 GLY A N 1
ATOM 651 C CA . GLY A 1 115 ? 19.537 -26.061 -0.098 1.00 16.08 95 GLY A CA 1
ATOM 652 C C . GLY A 1 115 ? 20.429 -26.326 -1.292 1.00 16.38 95 GLY A C 1
ATOM 653 O O . GLY A 1 115 ? 21.604 -25.951 -1.309 1.00 16.63 95 GLY A O 1
ATOM 654 N N . ASP A 1 116 ? 19.839 -26.962 -2.300 1.00 15.20 96 ASP A N 1
ATOM 655 C CA . ASP A 1 116 ? 20.525 -27.365 -3.528 1.00 15.79 96 ASP A CA 1
ATOM 656 C C . ASP A 1 116 ? 19.986 -26.443 -4.617 1.00 14.85 96 ASP A C 1
ATOM 657 O O . ASP A 1 116 ? 18.774 -26.375 -4.827 1.00 15.24 96 ASP A O 1
ATOM 662 N N . ILE A 1 117 ? 20.870 -25.711 -5.295 1.00 13.19 97 ILE A N 1
ATOM 663 C CA . ILE A 1 117 ? 20.398 -24.736 -6.276 1.00 14.85 97 ILE A CA 1
ATOM 664 C C . ILE A 1 117 ? 19.718 -25.369 -7.485 1.00 12.77 97 ILE A C 1
ATOM 665 O O . ILE A 1 117 ? 19.056 -24.663 -8.263 1.00 14.72 97 ILE A O 1
ATOM 670 N N . ARG A 1 118 ? 19.836 -26.691 -7.663 1.00 11.25 98 ARG A N 1
ATOM 671 C CA . ARG A 1 118 ? 19.069 -27.387 -8.686 1.00 12.62 98 ARG A CA 1
ATOM 672 C C . ARG A 1 118 ? 17.609 -27.568 -8.297 1.00 13.64 98 ARG A C 1
ATOM 673 O O . ARG A 1 118 ? 16.774 -27.764 -9.185 1.00 16.27 98 ARG A O 1
ATOM 681 N N . SER A 1 119 ? 17.297 -27.494 -7.001 1.00 13.11 99 SER A N 1
ATOM 682 C CA . SER A 1 119 ? 15.976 -27.815 -6.479 1.00 15.61 99 SER A CA 1
ATOM 683 C C . SER A 1 119 ? 15.335 -26.696 -5.672 1.00 15.94 99 SER A C 1
ATOM 684 O O . SER A 1 119 ? 14.118 -26.744 -5.459 1.00 18.07 99 SER A O 1
ATOM 687 N N . TYR A 1 120 ? 16.091 -25.696 -5.228 1.00 12.44 100 TYR A N 1
ATOM 688 C CA . TYR A 1 120 ? 15.563 -24.731 -4.271 1.00 12.45 100 TYR A CA 1
ATOM 689 C C . TYR A 1 120 ? 14.491 -23.874 -4.926 1.00 12.89 100 TYR A C 1
ATOM 690 O O . TYR A 1 120 ? 14.739 -23.222 -5.947 1.00 13.21 100 TYR A O 1
ATOM 699 N N . THR A 1 121 ? 13.296 -23.882 -4.332 1.00 12.44 101 THR A N 1
ATOM 700 C CA . THR A 1 121 ? 12.127 -23.176 -4.828 1.00 12.69 101 THR A CA 1
ATOM 701 C C . THR A 1 121 ? 11.494 -22.445 -3.660 1.00 11.93 101 THR A C 1
ATOM 702 O O . THR A 1 121 ? 11.425 -22.981 -2.549 1.00 12.64 101 THR A O 1
ATOM 706 N N . SER A 1 122 ? 11.047 -21.219 -3.917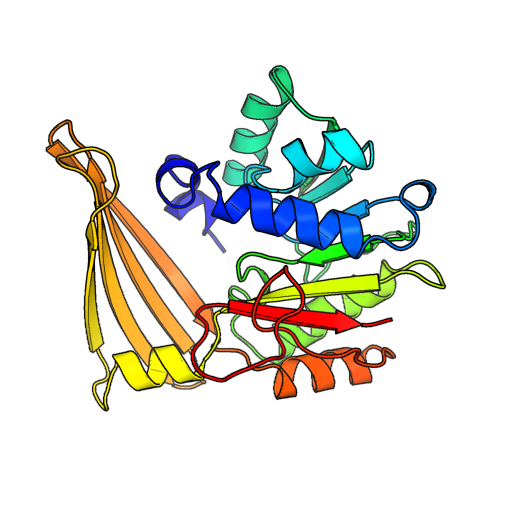 1.00 12.10 102 SER A N 1
ATOM 707 C CA . SER A 1 122 ? 10.493 -20.348 -2.894 1.00 12.47 102 SER A CA 1
ATOM 708 C C . SER A 1 122 ? 9.357 -19.543 -3.504 1.00 11.37 102 SER A C 1
ATOM 709 O O . SER A 1 122 ? 9.266 -19.382 -4.724 1.00 13.92 102 SER A O 1
ATOM 712 N N . ASP A 1 123 ? 8.480 -19.035 -2.640 1.00 10.76 103 ASP A N 1
ATOM 713 C CA . ASP A 1 123 ? 7.529 -18.026 -3.090 1.00 12.85 103 ASP A CA 1
ATOM 714 C C . ASP A 1 123 ? 8.099 -16.616 -3.040 1.00 12.99 103 ASP A C 1
ATOM 715 O O . ASP A 1 123 ? 7.409 -15.673 -3.440 1.00 16.63 103 ASP A O 1
ATOM 720 N N . SER A 1 124 ? 9.337 -16.455 -2.588 1.00 13.00 104 SER A N 1
ATOM 721 C CA . SER A 1 124 ? 9.971 -15.145 -2.513 1.00 11.44 104 SER A CA 1
ATOM 722 C C . SER A 1 124 ? 10.646 -14.816 -3.837 1.00 12.30 104 SER A C 1
ATOM 723 O O . SER A 1 124 ? 11.093 -15.703 -4.574 1.00 12.29 104 SER A O 1
ATOM 726 N N . ARG A 1 125 ? 10.713 -13.516 -4.131 1.00 13.53 105 ARG A N 1
ATOM 727 C CA . ARG A 1 125 ? 11.406 -13.009 -5.309 1.00 13.14 105 ARG A CA 1
ATOM 728 C C . ARG A 1 125 ? 12.332 -11.871 -4.899 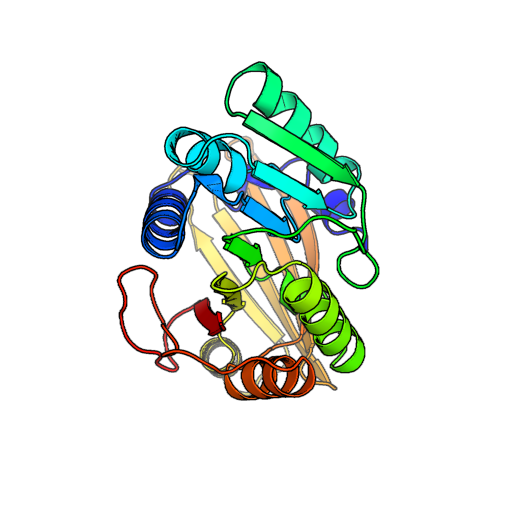1.00 13.87 105 ARG A C 1
ATOM 729 O O . ARG A 1 125 ? 12.090 -11.176 -3.908 1.00 14.68 105 ARG A O 1
ATOM 737 N N . TYR A 1 126 ? 13.403 -11.676 -5.681 1.00 11.70 106 TYR A N 1
ATOM 738 C CA . TYR A 1 126 ? 14.533 -10.860 -5.267 1.00 12.21 106 TYR A CA 1
ATOM 739 C C . TYR A 1 126 ? 14.957 -9.924 -6.391 1.00 10.92 106 TYR A C 1
ATOM 740 O O . TYR A 1 126 ? 14.851 -10.257 -7.572 1.00 12.93 106 TYR A O 1
ATOM 749 N N . GLY A 1 127 ? 15.466 -8.750 -5.999 1.00 10.61 107 GLY A N 1
ATOM 750 C CA . GLY A 1 127 ? 15.967 -7.810 -6.989 1.00 11.72 107 GLY A CA 1
ATOM 751 C C . GLY A 1 127 ? 17.288 -8.231 -7.603 1.00 11.56 107 GLY A C 1
ATOM 752 O O . GLY A 1 127 ? 17.541 -7.945 -8.776 1.00 12.14 107 GLY A O 1
ATOM 753 N N . LEU A 1 128 ? 18.139 -8.910 -6.831 1.00 10.62 108 LEU A N 1
ATOM 754 C CA . LEU A 1 128 ? 19.403 -9.444 -7.325 1.00 10.60 108 LEU A CA 1
ATOM 755 C C . LEU A 1 128 ? 19.509 -10.907 -6.918 1.00 10.18 108 LEU A C 1
ATOM 756 O O . LEU A 1 128 ? 19.432 -11.228 -5.722 1.00 10.54 108 LEU A O 1
ATOM 761 N N . VAL A 1 129 ? 19.695 -11.775 -7.911 1.00 10.02 109 VAL A N 1
ATOM 762 C CA . VAL A 1 129 ? 20.017 -13.188 -7.717 1.00 9.53 109 VAL A CA 1
ATOM 763 C C . VAL A 1 129 ? 21.413 -13.366 -8.294 1.00 8.65 109 VAL A C 1
ATOM 764 O O . VAL A 1 129 ? 21.641 -13.031 -9.462 1.00 9.44 109 VAL A O 1
ATOM 768 N N . TYR A 1 130 ? 22.356 -13.861 -7.491 1.00 8.52 110 TYR A N 1
ATOM 769 C CA . TYR A 1 130 ? 23.709 -13.986 -8.016 1.00 8.60 110 TYR A CA 1
ATOM 770 C C . TYR A 1 130 ? 24.326 -15.316 -7.629 1.00 9.39 110 TYR A C 1
ATOM 771 O O . TYR A 1 130 ? 24.009 -15.901 -6.585 1.00 9.56 110 TYR A O 1
ATOM 780 N N . CYS A 1 131 ? 25.199 -15.792 -8.517 1.00 9.33 111 CYS A N 1
ATOM 781 C CA . CYS A 1 131 ? 25.796 -17.117 -8.422 1.00 9.53 111 CYS A CA 1
ATOM 782 C C . CYS A 1 131 ? 27.196 -16.968 -9.006 1.00 9.53 111 CYS A C 1
ATOM 783 O O . CYS A 1 131 ? 27.349 -16.899 -10.231 1.00 10.14 111 CYS A O 1
ATOM 786 N N . VAL A 1 132 ? 28.196 -16.888 -8.141 1.00 9.42 112 VAL A N 1
ATOM 787 C CA . VAL A 1 132 ? 29.500 -16.379 -8.547 1.00 9.81 112 VAL A CA 1
ATOM 788 C C . VAL A 1 132 ? 30.611 -17.334 -8.112 1.00 11.33 112 VAL A C 1
ATOM 789 O O . VAL A 1 132 ? 30.373 -18.381 -7.498 1.00 11.60 112 VAL A O 1
ATOM 793 N N . CYS A 1 133 ? 31.845 -16.977 -8.485 1.00 11.36 113 CYS A N 1
ATOM 794 C CA . CYS A 1 133 ? 33.020 -17.791 -8.161 1.00 12.27 113 CYS A CA 1
ATOM 795 C C . CYS A 1 133 ? 32.877 -19.228 -8.658 1.00 11.12 113 CYS A C 1
ATOM 796 O O . CYS A 1 133 ? 33.259 -20.179 -7.976 1.00 13.29 113 CYS A O 1
ATOM 799 N N . ALA A 1 134 ? 32.299 -19.392 -9.845 1.00 10.74 114 ALA A N 1
ATOM 800 C CA . ALA A 1 134 ? 32.245 -20.673 -10.541 1.00 11.31 114 ALA A CA 1
ATOM 801 C C . ALA A 1 134 ? 31.345 -21.704 -9.865 1.00 12.29 114 ALA A C 1
ATOM 802 O O . ALA A 1 134 ? 31.416 -22.893 -10.183 1.00 12.55 114 ALA A O 1
ATOM 804 N N . THR A 1 135 ? 30.456 -21.273 -8.969 1.00 11.86 115 THR A N 1
ATOM 805 C CA . THR A 1 135 ? 29.466 -22.186 -8.398 1.00 10.69 115 THR A CA 1
ATOM 806 C C . THR A 1 135 ? 28.745 -22.987 -9.482 1.00 11.49 115 THR A C 1
ATOM 807 O O . THR A 1 135 ? 28.587 -24.212 -9.370 1.00 10.64 115 THR A O 1
ATOM 811 N N . LEU A 1 136 ? 28.295 -22.313 -10.546 1.00 9.87 116 LEU A N 1
ATOM 812 C CA . LEU A 1 136 ? 27.514 -23.001 -11.570 1.00 9.68 116 LEU A CA 1
ATOM 813 C C . LEU A 1 136 ? 28.315 -24.114 -12.240 1.00 10.24 116 LEU A C 1
ATOM 814 O O . LEU A 1 136 ? 27.739 -25.124 -12.668 1.00 10.28 116 LEU A O 1
ATOM 819 N N . SER A 1 137 ? 29.636 -23.949 -12.345 1.00 10.21 117 SER A N 1
ATOM 820 C CA . SER A 1 137 ? 30.488 -24.973 -12.944 1.00 10.32 117 SER A CA 1
ATOM 821 C C . SER A 1 137 ? 30.711 -26.189 -12.062 1.00 11.05 117 SER A C 1
ATOM 822 O O . SER A 1 137 ? 31.158 -27.214 -12.579 1.00 11.29 117 SER A O 1
ATOM 825 N N . LEU A 1 138 ? 30.338 -26.146 -10.785 1.00 10.79 118 LEU A N 1
ATOM 826 C CA . LEU A 1 138 ? 30.356 -27.358 -9.970 1.00 11.43 118 LEU A CA 1
ATOM 827 C C . LEU A 1 138 ? 29.196 -28.292 -10.281 1.00 13.22 118 LEU A C 1
ATOM 828 O O . LEU A 1 138 ? 29.178 -29.421 -9.779 1.00 13.21 118 LEU A O 1
ATOM 833 N N . LEU A 1 139 ? 28.233 -27.850 -11.082 1.00 11.18 119 LEU A N 1
ATOM 834 C CA . LEU A 1 139 ? 27.198 -28.713 -11.639 1.00 13.45 119 LEU A CA 1
ATOM 835 C C . LEU A 1 139 ? 27.723 -29.270 -12.956 1.00 16.34 119 LEU A C 1
ATOM 836 O O . LEU A 1 139 ? 27.999 -28.505 -13.887 1.00 17.55 119 LEU A O 1
ATOM 841 N N . HIS A 1 140 ? 27.822 -30.596 -13.044 1.00 16.26 120 HIS A N 1
ATOM 842 C CA . HIS A 1 140 ? 28.684 -31.294 -13.997 1.00 19.61 120 HIS A CA 1
ATOM 843 C C . HIS A 1 140 ? 28.034 -31.562 -15.335 1.00 19.10 120 HIS A C 1
ATOM 844 O O . HIS A 1 140 ? 28.725 -31.998 -16.265 1.00 21.86 120 HIS A O 1
ATOM 851 N N . THR A 1 141 ? 26.730 -31.396 -15.451 1.00 16.58 121 THR A N 1
ATOM 852 C CA . THR A 1 141 ? 26.069 -31.730 -16.694 1.00 16.48 121 THR A CA 1
ATOM 853 C C . THR A 1 141 ? 25.291 -30.523 -17.190 1.00 14.7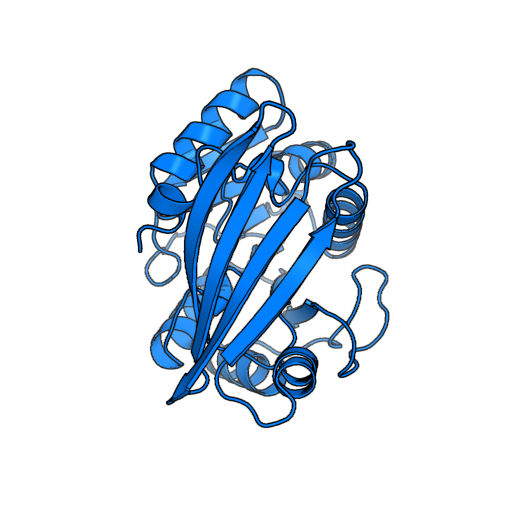5 121 THR A C 1
ATOM 854 O O . THR A 1 141 ? 24.878 -29.672 -16.391 1.00 14.39 121 THR A O 1
ATOM 858 N N . PRO A 1 142 ? 25.094 -30.415 -18.499 1.00 13.08 122 PRO A N 1
ATOM 859 C CA . PRO A 1 142 ? 24.236 -29.341 -19.028 1.00 14.84 122 PRO A CA 1
ATOM 860 C C . PRO A 1 142 ? 22.845 -29.356 -18.418 1.00 16.49 122 PRO A C 1
ATOM 861 O O . PRO A 1 142 ? 22.254 -28.302 -18.144 1.00 14.38 122 PRO A O 1
ATOM 865 N N . GLU A 1 143 ? 22.304 -30.550 -18.198 1.00 15.59 123 GLU A N 1
ATOM 866 C CA . GLU A 1 143 ? 20.976 -30.677 -17.626 1.00 16.90 123 GLU A CA 1
ATOM 867 C C . GLU A 1 143 ? 20.916 -30.066 -16.234 1.00 13.80 123 GLU A C 1
ATOM 868 O O . GLU A 1 143 ? 19.960 -29.349 -15.906 1.00 13.75 123 GLU A O 1
ATOM 874 N N . ASP A 1 144 ? 21.922 -30.334 -15.401 1.00 13.93 124 ASP A N 1
ATOM 875 C CA . ASP A 1 144 ? 21.922 -29.762 -14.060 1.00 13.35 124 ASP A CA 1
ATOM 876 C C . ASP A 1 144 ? 22.129 -28.253 -14.103 1.00 12.92 124 ASP A C 1
ATOM 877 O O . ASP A 1 144 ? 21.518 -27.515 -13.324 1.00 12.93 124 ASP A O 1
ATOM 882 N N . GLN A 1 145 ? 23.001 -27.771 -14.989 1.00 12.06 125 GLN A N 1
ATOM 883 C CA . GLN A 1 145 ? 23.199 -26.327 -15.069 1.00 11.36 125 GLN A CA 1
ATOM 884 C C . GLN A 1 145 ? 21.941 -25.633 -15.561 1.00 10.44 125 GLN A C 1
ATOM 885 O O . GLN A 1 145 ? 21.558 -24.583 -15.032 1.00 10.41 125 GLN A O 1
ATOM 891 N N . GLN A 1 146 ? 21.272 -26.217 -16.551 1.00 11.47 126 GLN A N 1
ATOM 892 C CA . GLN A 1 146 ? 20.029 -25.650 -17.047 1.00 11.08 126 GLN A CA 1
ATOM 893 C C . GLN A 1 146 ? 18.986 -25.574 -15.939 1.00 13.28 126 GLN A C 1
ATOM 894 O O . GLN A 1 146 ? 18.252 -24.583 -15.817 1.00 13.28 126 GLN A O 1
ATOM 900 N N . LEU A 1 147 ? 18.916 -26.612 -15.113 1.00 13.07 127 LEU A N 1
ATOM 901 C CA . LEU A 1 147 ? 17.937 -26.639 -14.037 1.00 15.28 127 LEU A CA 1
ATOM 902 C C . LEU A 1 147 ? 18.224 -25.544 -13.021 1.00 12.75 127 LEU A C 1
ATOM 903 O O . LEU A 1 147 ? 17.309 -24.835 -12.581 1.00 11.83 127 LEU A O 1
ATOM 908 N N . ALA A 1 148 ? 19.500 -25.363 -12.663 1.00 10.96 128 ALA A N 1
ATOM 909 C CA . ALA A 1 148 ? 19.869 -24.309 -11.724 1.00 10.82 128 ALA A CA 1
ATOM 910 C C . ALA A 1 148 ? 19.526 -22.933 -12.272 1.00 9.92 128 ALA A C 1
ATOM 911 O O . ALA A 1 148 ? 19.068 -22.059 -11.528 1.00 9.67 128 ALA A O 1
ATOM 913 N N . VAL A 1 149 ? 19.738 -22.715 -13.569 1.00 9.42 129 VAL A N 1
ATOM 914 C CA . VAL A 1 149 ? 19.373 -21.430 -14.156 1.00 11.22 129 VAL A CA 1
ATOM 915 C C . VAL A 1 149 ? 17.861 -21.229 -14.136 1.00 11.05 129 VAL A C 1
ATOM 916 O O . VAL A 1 149 ? 17.386 -20.121 -13.886 1.00 10.20 129 VAL A O 1
ATOM 920 N N . ARG A 1 150 ? 17.085 -22.295 -14.367 1.00 10.83 130 ARG A N 1
ATOM 921 C CA . ARG A 1 150 ? 15.632 -22.182 -14.239 1.00 11.26 130 ARG A CA 1
ATOM 922 C C . ARG A 1 150 ? 15.236 -21.812 -12.817 1.00 11.68 130 ARG A C 1
ATOM 923 O O . ARG A 1 150 ? 14.388 -20.933 -12.611 1.00 12.13 130 ARG A O 1
ATOM 931 N N . ARG A 1 151 ? 15.858 -22.448 -11.822 1.00 10.81 131 ARG A N 1
ATOM 932 C CA . ARG A 1 151 ? 15.536 -22.114 -10.440 1.00 10.75 131 ARG A CA 1
ATOM 933 C C . ARG A 1 151 ? 15.938 -20.684 -10.120 1.00 10.48 131 ARG A C 1
ATOM 934 O O . ARG A 1 151 ? 15.228 -19.971 -9.404 1.00 11.25 131 ARG A O 1
ATOM 942 N N . ALA A 1 152 ? 17.084 -20.244 -10.646 1.00 9.75 132 ALA A N 1
ATOM 943 C CA . ALA A 1 152 ? 17.530 -18.875 -10.407 1.00 10.80 132 ALA A CA 1
ATOM 944 C C . ALA A 1 152 ? 16.576 -17.869 -11.044 1.00 11.06 132 ALA A C 1
ATOM 945 O O . ALA A 1 152 ? 16.227 -16.855 -10.420 1.00 11.81 132 ALA A O 1
ATOM 947 N N . ALA A 1 153 ? 16.136 -18.139 -12.276 1.00 10.71 133 ALA A N 1
ATOM 948 C CA . ALA A 1 153 ? 15.193 -17.247 -12.938 1.00 12.53 133 ALA A CA 1
ATOM 949 C C . ALA A 1 153 ? 13.902 -17.135 -12.141 1.00 12.91 133 ALA A C 1
ATOM 950 O O . ALA A 1 153 ? 13.312 -16.053 -12.048 1.00 12.85 133 ALA A O 1
ATOM 952 N N . ASP A 1 154 ? 13.449 -18.244 -11.556 1.00 11.84 134 ASP A N 1
ATOM 953 C CA . ASP A 1 154 ? 12.194 -18.231 -10.814 1.00 13.03 134 ASP A CA 1
ATOM 954 C C . ASP A 1 154 ? 12.295 -17.414 -9.536 1.00 13.13 134 ASP A C 1
ATOM 955 O O . ASP A 1 154 ? 11.257 -17.026 -8.978 1.00 15.90 134 ASP A O 1
ATOM 960 N N . LEU A 1 155 ? 13.505 -17.145 -9.056 1.00 11.05 135 LEU A N 1
ATOM 961 C CA . LEU A 1 155 ? 13.707 -16.315 -7.881 1.00 11.30 135 LEU A CA 1
ATOM 962 C C . LEU A 1 155 ? 13.755 -14.825 -8.203 1.00 11.29 135 LEU A C 1
ATOM 963 O O . LEU A 1 155 ? 13.808 -14.019 -7.277 1.00 12.02 135 LEU A O 1
ATOM 968 N N . LEU A 1 156 ? 13.728 -14.439 -9.479 1.00 12.14 136 LEU A N 1
ATOM 969 C CA . LEU A 1 156 ? 13.823 -13.031 -9.854 1.00 13.60 136 LEU A CA 1
ATOM 970 C C . LEU A 1 156 ? 12.492 -12.314 -9.693 1.00 14.42 136 LEU A C 1
ATOM 971 O O . LEU A 1 156 ? 11.464 -12.760 -10.218 1.00 15.44 136 LEU A O 1
ATOM 976 N N . ALA A 1 157 ? 12.528 -11.167 -9.019 1.00 13.22 137 ALA A N 1
ATOM 977 C CA . ALA A 1 157 ? 11.418 -10.234 -9.068 1.00 16.02 137 ALA A CA 1
ATOM 978 C C . ALA A 1 157 ? 11.315 -9.625 -10.467 1.00 17.91 137 ALA A C 1
ATOM 979 O O . ALA A 1 157 ? 12.279 -9.645 -11.240 1.00 16.56 137 ALA A O 1
ATOM 981 N N . PRO A 1 158 ? 10.152 -9.082 -10.827 1.00 19.67 138 PRO A N 1
ATOM 982 C CA . PRO A 1 158 ? 10.077 -8.312 -12.074 1.00 19.82 138 PRO A CA 1
ATOM 983 C C . PRO A 1 158 ? 11.053 -7.148 -11.992 1.00 18.56 138 PRO A C 1
ATOM 984 O O . PRO A 1 158 ? 11.121 -6.446 -10.984 1.00 20.23 138 PRO A O 1
ATOM 988 N N . GLY A 1 159 ? 11.850 -6.981 -13.037 1.00 21.60 139 GLY A N 1
ATOM 989 C CA . GLY A 1 159 ? 12.902 -5.988 -13.000 1.00 20.01 139 GLY A CA 1
ATOM 990 C C . GLY A 1 159 ? 14.155 -6.406 -12.261 1.00 17.66 139 GLY A C 1
ATOM 991 O O . GLY A 1 159 ? 15.106 -5.617 -12.188 1.00 19.50 139 GLY A O 1
ATOM 992 N N . GLY A 1 160 ? 14.191 -7.619 -11.709 1.00 14.47 140 GLY A N 1
ATOM 993 C CA . GLY A 1 160 ? 15.395 -8.108 -11.075 1.00 14.67 140 GLY A CA 1
ATOM 994 C C . GLY A 1 160 ? 16.437 -8.559 -12.081 1.00 12.51 140 GLY A C 1
ATOM 995 O O . GLY A 1 160 ? 16.157 -8.784 -13.261 1.00 15.34 140 GLY A O 1
ATOM 996 N N . ARG A 1 161 ? 17.667 -8.676 -11.596 1.00 11.61 141 ARG A N 1
ATOM 997 C CA . ARG A 1 161 ? 18.801 -9.083 -12.417 1.00 11.89 141 ARG A CA 1
ATOM 998 C C . ARG A 1 161 ? 19.423 -10.352 -11.855 1.00 10.74 141 ARG A C 1
ATOM 999 O O . ARG A 1 161 ? 19.625 -10.467 -10.643 1.00 10.09 141 ARG A O 1
ATOM 1007 N N . LEU A 1 162 ? 19.747 -11.287 -12.751 1.00 10.21 142 LEU A N 1
ATOM 1008 C CA . LEU A 1 162 ? 20.502 -12.491 -12.417 1.00 9.67 142 LEU A CA 1
ATOM 1009 C C . LEU A 1 162 ? 21.942 -12.309 -12.896 1.00 9.19 142 LEU A C 1
ATOM 1010 O O . LEU A 1 162 ? 22.166 -11.956 -14.063 1.00 10.52 142 LEU A O 1
ATOM 1015 N N . VAL A 1 163 ? 22.907 -12.526 -12.006 1.00 8.75 143 VAL A N 1
ATOM 1016 C CA . VAL A 1 163 ? 24.330 -12.362 -12.307 1.00 9.71 143 VAL A CA 1
ATOM 1017 C C . VAL A 1 163 ? 25.028 -13.694 -12.058 1.00 9.19 143 VAL A C 1
ATOM 1018 O O . VAL A 1 163 ? 24.973 -14.228 -10.943 1.00 9.44 143 VAL A O 1
ATOM 1022 N N . ILE A 1 164 ? 25.700 -14.218 -13.080 1.00 9.01 144 ILE A N 1
ATOM 1023 C CA . ILE A 1 164 ? 26.434 -15.481 -12.988 1.00 9.79 144 ILE A CA 1
ATOM 1024 C C . ILE A 1 164 ? 27.893 -15.221 -13.346 1.00 9.48 144 ILE A C 1
ATOM 1025 O O . ILE A 1 164 ? 28.182 -14.652 -14.404 1.00 10.70 144 ILE A O 1
ATOM 1030 N N . GLU A 1 165 ? 28.809 -15.629 -12.475 1.00 9.34 145 GLU A N 1
ATOM 1031 C CA . GLU A 1 165 ? 30.244 -15.535 -12.738 1.00 9.30 145 GLU A CA 1
ATOM 1032 C C . GLU A 1 165 ? 30.853 -16.925 -12.656 1.00 10.14 145 GLU A C 1
ATOM 1033 O O . GLU A 1 165 ? 30.670 -17.624 -11.652 1.00 10.25 145 GLU A O 1
ATOM 1039 N N . THR A 1 166 ? 31.615 -17.316 -13.679 1.00 9.78 146 THR A N 1
ATOM 1040 C CA . THR A 1 166 ? 32.290 -18.609 -13.627 1.00 9.88 146 THR A CA 1
ATOM 1041 C C . THR A 1 166 ? 33.604 -18.554 -14.395 1.00 10.07 146 THR A C 1
ATOM 1042 O O . THR A 1 166 ? 33.969 -17.530 -14.976 1.00 11.15 146 THR A O 1
ATOM 1046 N N . HIS A 1 167 ? 34.323 -19.672 -14.382 1.00 10.48 147 HIS A N 1
ATOM 1047 C CA . HIS A 1 167 ? 35.640 -19.718 -15.006 1.00 11.23 147 HIS A CA 1
ATOM 1048 C C . HIS A 1 167 ? 35.520 -19.707 -16.519 1.00 10.45 147 HIS A C 1
ATOM 1049 O O . HIS A 1 167 ? 34.681 -20.398 -17.103 1.00 10.72 147 HIS A O 1
ATOM 1056 N N . ASN A 1 168 ? 36.371 -18.900 -17.151 1.00 9.68 148 ASN A N 1
ATOM 1057 C CA . ASN A 1 168 ? 36.429 -18.805 -18.597 1.00 9.62 148 ASN A CA 1
ATOM 1058 C C . ASN A 1 168 ? 37.119 -20.037 -19.178 1.00 9.31 148 ASN A C 1
ATOM 1059 O O . ASN A 1 168 ? 38.198 -20.431 -18.730 1.00 10.49 148 ASN A O 1
ATOM 1064 N N . LYS A 1 169 ? 36.508 -20.622 -20.192 1.00 9.38 149 LYS A N 1
ATOM 1065 C CA . LYS A 1 169 ? 36.964 -21.885 -20.768 1.00 9.69 149 LYS A CA 1
ATOM 1066 C C . LYS A 1 169 ? 38.191 -21.768 -21.676 1.00 9.13 149 LYS A C 1
ATOM 1067 O O . LYS A 1 169 ? 39.121 -22.572 -21.532 1.00 9.35 149 LYS A O 1
ATOM 1073 N N . PRO A 1 170 ? 38.245 -20.830 -22.621 1.00 8.40 150 PRO A N 1
ATOM 1074 C CA . PRO A 1 170 ? 39.383 -20.806 -23.552 1.00 10.37 150 PRO A CA 1
ATOM 1075 C C . PRO A 1 170 ? 40.738 -20.759 -22.856 1.00 10.48 150 PRO A C 1
ATOM 1076 O O . PRO A 1 170 ? 41.648 -21.480 -23.288 1.00 9.60 150 PRO A O 1
ATOM 1080 N N . PRO A 1 171 ? 40.933 -19.973 -21.781 1.00 9.17 151 PRO A N 1
ATOM 1081 C CA . PRO A 1 171 ? 42.273 -19.955 -21.154 1.00 9.91 151 PRO A CA 1
ATOM 1082 C C . PRO A 1 171 ? 42.672 -21.272 -20.518 1.00 9.01 151 PRO A C 1
ATOM 1083 O O . PRO A 1 171 ? 43.871 -21.557 -20.404 1.00 10.36 151 PRO A O 1
ATOM 1087 N N . ILE A 1 172 ? 41.710 -22.094 -20.096 1.00 9.56 152 ILE A N 1
ATOM 1088 C CA . ILE A 1 172 ? 42.067 -23.401 -19.542 1.00 9.65 152 ILE A CA 1
ATOM 1089 C C . ILE A 1 172 ? 42.553 -24.334 -20.646 1.00 9.82 152 ILE A C 1
ATOM 1090 O O . ILE A 1 172 ? 43.552 -25.054 -20.488 1.00 9.50 152 ILE A O 1
ATOM 1095 N N . LEU A 1 173 ? 41.871 -24.325 -21.791 1.00 9.58 153 LEU A N 1
ATOM 1096 C CA . LEU A 1 173 ? 42.344 -25.127 -22.913 1.00 9.65 153 LEU A CA 1
ATOM 1097 C C . LEU A 1 173 ? 43.710 -24.637 -23.375 1.00 10.28 153 LEU A C 1
ATOM 1098 O O . LEU A 1 173 ? 44.583 -25.446 -23.705 1.00 10.21 153 LEU A O 1
ATOM 1103 N N . GLU A 1 174 ? 43.928 -23.316 -23.358 1.00 9.58 154 GLU A N 1
ATOM 1104 C CA . GLU A 1 174 ? 45.232 -22.790 -23.758 1.00 9.94 154 GLU A CA 1
ATOM 1105 C C . GLU A 1 174 ? 46.314 -23.224 -22.778 1.00 10.77 154 GLU A C 1
ATOM 1106 O O . GLU A 1 174 ? 47.398 -23.648 -23.191 1.00 10.98 154 GLU A O 1
ATOM 1112 N N . LEU A 1 175 ? 46.021 -23.166 -21.482 1.00 10.36 155 LEU A N 1
ATOM 1113 C CA . LEU A 1 175 ? 46.944 -23.639 -20.454 1.00 11.04 155 LEU A CA 1
ATOM 1114 C C . LEU A 1 175 ? 47.371 -25.081 -20.698 1.00 11.30 155 LEU A C 1
ATOM 1115 O O . LEU A 1 175 ? 48.544 -25.440 -20.534 1.00 13.15 155 LEU A O 1
ATOM 1120 N N . HIS A 1 176 ? 46.424 -25.931 -21.088 1.00 9.60 156 HIS A N 1
ATOM 1121 C CA . HIS A 1 176 ? 46.746 -27.332 -21.317 1.00 9.50 156 HIS A CA 1
ATOM 1122 C C . HIS A 1 176 ? 47.585 -27.539 -22.573 1.00 11.20 156 HIS A C 1
ATOM 1123 O O . HIS A 1 176 ? 48.385 -28.479 -22.624 1.00 11.08 156 HIS A O 1
ATOM 1130 N N . GLU A 1 177 ? 47.435 -26.688 -23.589 1.00 10.70 157 GLU A N 1
ATOM 1131 C CA . GLU A 1 177 ? 48.295 -26.747 -24.782 1.00 13.33 157 GLU A CA 1
ATOM 1132 C C . GLU A 1 177 ? 48.341 -28.150 -25.390 1.00 13.30 157 GLU A C 1
ATOM 1133 O O . GLU A 1 177 ? 49.417 -28.665 -25.708 1.00 15.54 157 GLU A O 1
ATOM 1139 N N . GLY A 1 178 ? 47.181 -28.786 -25.521 1.00 13.17 158 GLY A N 1
ATOM 1140 C CA . GLY A 1 178 ? 47.082 -30.085 -26.156 1.00 15.11 158 GLY A CA 1
ATOM 1141 C C . GLY A 1 178 ? 47.315 -31.289 -25.261 1.00 15.68 158 GLY A C 1
ATOM 1142 O O . GLY A 1 178 ? 47.176 -32.422 -25.737 1.00 18.74 158 GLY A O 1
ATOM 1143 N N . ARG A 1 179 ? 47.662 -31.093 -23.987 1.00 11.07 159 ARG A N 1
ATOM 1144 C CA . ARG A 1 179 ? 47.908 -32.206 -23.077 1.00 11.34 159 ARG A CA 1
ATOM 1145 C C . ARG A 1 179 ? 46.731 -32.400 -22.127 1.00 10.16 159 ARG A C 1
ATOM 1146 O O . ARG A 1 179 ? 46.129 -31.432 -21.655 1.00 11.84 159 ARG A O 1
ATOM 1154 N N . LYS A 1 180 ? 46.423 -33.663 -21.831 1.00 10.93 160 LYS A N 1
ATOM 1155 C CA . LYS A 1 180 ? 45.325 -33.978 -20.923 1.00 10.74 160 LYS A CA 1
ATOM 1156 C C . LYS A 1 180 ? 45.580 -33.437 -19.521 1.00 10.70 160 LYS A C 1
ATOM 1157 O O . LYS A 1 180 ? 44.652 -32.970 -18.851 1.00 10.30 160 LYS A O 1
ATOM 1163 N N . ARG A 1 181 ? 46.816 -33.519 -19.043 1.00 10.71 161 ARG A N 1
ATOM 1164 C CA . ARG A 1 181 ? 47.170 -33.124 -17.690 1.00 10.34 161 ARG A CA 1
ATOM 1165 C C . ARG A 1 181 ? 48.183 -31.997 -17.738 1.00 10.25 161 ARG A C 1
ATOM 1166 O O . ARG A 1 181 ? 49.060 -31.984 -18.607 1.00 12.45 161 ARG A O 1
ATOM 1174 N N . THR A 1 182 ? 48.077 -31.053 -16.804 1.00 9.87 162 THR A N 1
ATOM 1175 C CA . THR A 1 182 ? 49.125 -30.055 -16.641 1.00 10.96 162 THR A CA 1
ATOM 1176 C C . THR A 1 182 ? 49.139 -29.612 -15.182 1.00 11.76 162 THR A C 1
ATOM 1177 O O . THR A 1 182 ? 48.162 -29.795 -14.450 1.00 11.24 162 THR A O 1
ATOM 1181 N N . THR A 1 183 ? 50.269 -29.077 -14.746 1.00 12.44 163 THR A N 1
ATOM 1182 C CA . THR A 1 183 ? 50.444 -28.683 -13.358 1.00 12.16 163 THR A CA 1
ATOM 1183 C C . THR A 1 183 ? 50.943 -27.247 -13.317 1.00 11.34 163 THR A C 1
ATOM 1184 O O . THR A 1 183 ? 51.748 -26.837 -14.161 1.00 13.52 163 THR A O 1
ATOM 1188 N N . TYR A 1 184 ? 50.458 -26.472 -12.347 1.00 10.90 164 TYR A N 1
ATOM 1189 C CA . TYR A 1 184 ? 50.967 -25.123 -12.138 1.00 11.18 164 TYR A CA 1
ATOM 1190 C C . TYR A 1 184 ? 50.995 -24.794 -10.653 1.00 11.88 164 TYR A C 1
ATOM 1191 O O . TYR A 1 184 ? 50.383 -25.475 -9.826 1.00 12.18 164 TYR A O 1
ATOM 1200 N N . PHE A 1 185 ? 51.736 -23.742 -10.323 1.00 11.96 165 PHE A N 1
ATOM 1201 C CA . PHE A 1 185 ? 51.916 -23.330 -8.939 1.00 12.58 165 PHE A CA 1
ATOM 1202 C C . PHE A 1 185 ? 51.748 -21.830 -8.852 1.00 14.39 165 PHE A C 1
ATOM 1203 O O . PHE A 1 185 ? 52.363 -21.092 -9.628 1.00 16.28 165 PHE A O 1
ATOM 1211 N N . VAL A 1 186 ? 50.928 -21.381 -7.907 1.00 13.22 166 VAL A N 1
ATOM 1212 C CA . VAL A 1 186 ? 50.684 -19.960 -7.699 1.00 13.59 166 VAL A CA 1
ATOM 1213 C C . VAL A 1 186 ? 51.279 -19.581 -6.348 1.00 15.09 166 VAL A C 1
ATOM 1214 O O . VAL A 1 186 ? 50.755 -19.995 -5.302 1.00 14.62 166 VAL A O 1
ATOM 1218 N N . PRO A 1 187 ? 52.379 -18.830 -6.309 1.00 14.71 167 PRO A N 1
ATOM 1219 C CA . PRO A 1 187 ? 52.872 -18.317 -5.026 1.00 15.96 167 PRO A CA 1
ATOM 1220 C C . PRO A 1 187 ? 51.878 -17.333 -4.430 1.00 14.72 167 PRO A C 1
ATOM 1221 O O . PRO A 1 187 ? 51.289 -16.510 -5.134 1.00 16.92 167 PRO A O 1
ATOM 1225 N N . TYR A 1 188 ? 51.678 -17.441 -3.127 1.00 15.99 168 TYR A N 1
ATOM 1226 C CA . TYR A 1 188 ? 50.802 -16.532 -2.406 1.00 18.88 168 TYR A CA 1
ATOM 1227 C C . TYR A 1 188 ? 51.635 -15.473 -1.693 1.00 21.83 168 TYR A C 1
ATOM 1228 O O . TYR A 1 188 ? 52.855 -15.614 -1.567 1.00 21.20 168 TYR A O 1
ATOM 1237 N N . PRO A 1 189 ? 51.014 -14.375 -1.233 1.00 24.07 169 PRO A N 1
ATOM 1238 C CA . PRO A 1 189 ? 51.824 -13.255 -0.715 1.00 25.73 169 PRO A CA 1
ATOM 1239 C C . PRO A 1 189 ? 52.725 -13.598 0.465 1.00 24.46 169 PRO A C 1
ATOM 1240 O O . PRO A 1 189 ? 53.881 -13.155 0.495 1.00 27.19 169 PRO A O 1
ATOM 1244 N N . GLU A 1 190 ? 52.239 -14.366 1.434 1.00 25.06 170 GLU A N 1
ATOM 1245 C CA . GLU A 1 190 ? 53.053 -14.690 2.600 1.00 23.74 170 GLU A CA 1
ATOM 1246 C C . GLU A 1 190 ? 54.173 -15.649 2.212 1.00 25.82 170 GLU A C 1
ATOM 1247 O O . GLU A 1 190 ? 53.905 -16.691 1.598 1.00 22.25 170 GLU A O 1
ATOM 1253 N N . PRO A 1 191 ? 55.429 -15.337 2.535 1.00 23.56 171 PRO A N 1
ATOM 1254 C CA . PRO A 1 191 ? 56.521 -16.271 2.242 1.00 25.46 171 PRO A CA 1
ATOM 1255 C C . PRO A 1 191 ? 56.210 -17.662 2.774 1.00 20.42 171 PRO A C 1
ATOM 1256 O O . PRO A 1 191 ? 55.649 -17.825 3.860 1.00 22.44 171 PRO A O 1
ATOM 1260 N N . GLY A 1 192 ? 56.568 -18.667 1.984 1.00 21.23 172 GLY A N 1
ATOM 1261 C CA . GLY A 1 192 ? 56.329 -20.040 2.356 1.00 18.32 172 GLY A CA 1
ATOM 1262 C C . GLY A 1 192 ? 54.949 -20.563 2.029 1.00 14.91 172 GLY A C 1
ATOM 1263 O O . GLY A 1 192 ? 54.617 -21.677 2.445 1.00 17.49 172 GLY A O 1
ATOM 1264 N N . THR A 1 193 ? 54.136 -19.806 1.291 1.00 16.20 173 THR A N 1
ATOM 1265 C CA . THR A 1 193 ? 52.771 -20.216 0.997 1.00 15.37 173 THR A CA 1
ATOM 1266 C C . THR A 1 193 ? 52.500 -20.171 -0.503 1.00 16.94 173 THR A C 1
ATOM 1267 O O . THR A 1 193 ? 53.073 -19.364 -1.236 1.00 16.56 173 THR A O 1
ATOM 1271 N N . GLY A 1 194 ? 51.603 -21.042 -0.947 1.00 14.65 174 GLY A N 1
ATOM 1272 C CA . GLY A 1 194 ? 51.169 -21.052 -2.330 1.00 15.13 174 GLY A CA 1
ATOM 1273 C C . GLY A 1 194 ? 50.340 -22.289 -2.580 1.00 13.64 174 GLY A C 1
ATOM 1274 O O . GLY A 1 194 ? 50.215 -23.163 -1.717 1.00 14.77 174 GLY A O 1
ATOM 1275 N N . VAL A 1 195 ? 49.783 -22.361 -3.788 1.00 12.87 175 VAL A N 1
ATOM 1276 C CA . VAL A 1 195 ? 48.883 -23.449 -4.146 1.00 12.13 175 VAL A CA 1
ATOM 1277 C C . VAL A 1 195 ? 49.366 -24.120 -5.424 1.00 11.57 175 VAL A C 1
ATOM 1278 O O . VAL A 1 195 ? 49.573 -23.456 -6.449 1.00 11.79 175 VAL A O 1
ATOM 1282 N N . GLN A 1 196 ? 49.544 -25.434 -5.360 1.00 11.25 176 GLN A N 1
ATOM 1283 C CA . GLN A 1 196 ? 49.827 -26.230 -6.541 1.00 10.34 176 GLN A CA 1
ATOM 1284 C C . GLN A 1 196 ? 48.536 -26.838 -7.057 1.00 11.17 176 GLN A C 1
ATOM 1285 O O . GLN A 1 196 ? 47.732 -27.366 -6.285 1.00 12.00 176 GLN A O 1
ATOM 1291 N N . THR A 1 197 ? 48.335 -26.779 -8.365 1.00 10.27 177 THR A N 1
ATOM 1292 C CA . THR A 1 197 ? 47.147 -27.351 -8.982 1.00 10.46 177 THR A CA 1
ATOM 1293 C C . THR A 1 197 ? 47.546 -28.400 -10.004 1.00 10.29 177 THR A C 1
ATOM 1294 O O . THR A 1 197 ? 48.416 -28.151 -10.848 1.00 10.70 177 THR A O 1
ATOM 1298 N N . HIS A 1 198 ? 46.934 -29.575 -9.893 1.00 10.33 178 HIS A N 1
ATOM 1299 C CA . HIS A 1 198 ? 47.032 -30.640 -10.878 1.00 10.14 178 HIS A CA 1
ATOM 1300 C C . HIS A 1 198 ? 45.727 -30.621 -11.654 1.00 10.78 178 HIS A C 1
ATOM 1301 O O . HIS A 1 198 ? 44.665 -30.929 -11.102 1.00 10.28 178 HIS A O 1
ATOM 1308 N N . SER A 1 199 ? 45.808 -30.253 -12.924 1.00 9.55 179 SER A N 1
ATOM 1309 C CA . SER A 1 199 ? 44.650 -30.018 -13.775 1.00 9.04 179 SER A CA 1
ATOM 1310 C C . SER A 1 199 ? 44.516 -31.151 -14.782 1.00 10.10 179 SER A C 1
ATOM 1311 O O . SER A 1 199 ? 45.503 -31.552 -15.405 1.00 9.79 179 SER A O 1
ATOM 1314 N N . THR A 1 200 ? 43.295 -31.655 -14.959 1.00 10.00 180 THR A N 1
ATOM 1315 C CA . THR A 1 200 ? 43.005 -32.718 -15.916 1.00 8.94 180 THR A CA 1
ATOM 1316 C C . THR A 1 200 ? 41.772 -32.359 -16.734 1.00 10.96 180 THR A C 1
ATOM 1317 O O . THR A 1 200 ? 40.718 -32.041 -16.171 1.00 10.79 180 THR A O 1
ATOM 1321 N N . LEU A 1 201 ? 41.888 -32.410 -18.054 1.00 9.56 181 LEU A N 1
ATOM 1322 C CA . LEU A 1 201 ? 40.721 -32.269 -18.921 1.00 9.40 181 LEU A CA 1
ATOM 1323 C C . LEU A 1 201 ? 40.140 -33.643 -19.225 1.00 10.92 181 LEU A C 1
ATOM 1324 O O . LEU A 1 201 ? 40.881 -34.570 -19.578 1.00 13.49 181 LEU A O 1
ATOM 1329 N N . LEU A 1 202 ? 38.816 -33.766 -19.104 1.00 11.29 182 LEU A N 1
ATOM 1330 C CA . LEU A 1 202 ? 38.113 -35.026 -19.306 1.00 13.01 182 LEU A CA 1
ATOM 1331 C C . LEU A 1 202 ? 36.998 -34.855 -20.327 1.00 13.82 182 LEU A C 1
ATOM 1332 O O . LEU A 1 202 ? 36.574 -33.737 -20.647 1.00 16.34 182 LEU A O 1
ATOM 1337 N N . ASP A 1 203 ? 36.515 -35.992 -20.828 1.00 16.40 183 ASP A N 1
ATOM 1338 C CA . ASP A 1 203 ? 35.429 -35.984 -21.797 1.00 17.03 183 ASP A CA 1
ATOM 1339 C C . ASP A 1 203 ? 34.204 -35.294 -21.209 1.00 17.26 183 ASP A C 1
ATOM 1340 O O . ASP A 1 203 ? 34.008 -35.260 -19.993 1.00 19.12 183 ASP A O 1
ATOM 1345 N N . GLY A 1 204 ? 33.381 -34.727 -22.087 1.00 17.95 184 GLY A N 1
ATOM 1346 C CA . GLY A 1 204 ? 32.198 -34.026 -21.628 1.00 18.54 184 GLY A CA 1
ATOM 1347 C C . GLY A 1 204 ? 32.476 -32.629 -21.131 1.00 15.40 184 GLY A C 1
ATOM 1348 O O . GLY A 1 204 ? 31.694 -32.089 -20.339 1.00 18.36 184 GLY A O 1
ATOM 1349 N N . ASP A 1 205 ? 33.584 -32.035 -21.570 1.00 14.19 185 ASP A N 1
ATOM 1350 C CA . ASP A 1 205 ? 33.987 -30.688 -21.174 1.00 13.31 185 ASP A CA 1
ATOM 1351 C C . ASP A 1 205 ? 34.194 -30.568 -19.670 1.00 12.47 185 ASP A C 1
ATOM 1352 O O . ASP A 1 205 ? 34.004 -29.502 -19.080 1.00 12.84 185 ASP A O 1
ATOM 1357 N N . LEU A 1 206 ? 34.634 -31.649 -19.041 1.00 12.23 186 LEU A N 1
ATOM 1358 C CA . LEU A 1 206 ? 34.906 -31.635 -17.615 1.00 12.47 186 LEU A CA 1
ATOM 1359 C C . LEU A 1 206 ? 36.354 -31.259 -17.339 1.00 12.28 186 LEU A C 1
ATOM 1360 O O . LEU A 1 206 ? 37.259 -31.507 -18.149 1.00 12.37 186 LEU A O 1
ATOM 1365 N N . TRP A 1 207 ? 36.562 -30.673 -16.168 1.00 11.44 187 TRP A N 1
ATOM 1366 C CA . TRP A 1 207 ? 37.848 -30.128 -15.752 1.00 11.52 187 TRP A CA 1
ATOM 1367 C C . TRP A 1 207 ? 38.021 -30.532 -14.297 1.00 12.55 187 TRP A C 1
ATOM 1368 O O . TRP A 1 207 ? 37.293 -30.046 -13.422 1.00 13.94 187 TRP A O 1
ATOM 1379 N N . HIS A 1 208 ? 38.945 -31.445 -14.031 1.00 11.65 188 HIS A N 1
ATOM 1380 C CA . HIS A 1 208 ? 39.219 -31.886 -12.668 1.00 10.93 188 HIS A CA 1
ATOM 1381 C C . HIS A 1 208 ? 40.481 -31.207 -12.152 1.00 11.39 188 HIS A C 1
ATOM 1382 O O . HIS A 1 208 ? 41.489 -31.143 -12.865 1.00 11.79 188 HIS A O 1
ATOM 1389 N N . CYS A 1 209 ? 40.434 -30.705 -10.921 1.00 11.25 189 CYS A N 1
ATOM 1390 C CA . CYS A 1 209 ? 41.604 -30.115 -10.286 1.00 11.02 189 CYS A CA 1
ATOM 1391 C C . CYS A 1 209 ? 41.814 -30.716 -8.911 1.00 12.02 189 CYS A C 1
ATOM 1392 O O . CYS A 1 209 ? 40.861 -30.870 -8.137 1.00 11.83 189 CYS A O 1
ATOM 1395 N N . SER A 1 210 ? 43.062 -31.022 -8.592 1.00 10.49 190 SER A N 1
ATOM 1396 C CA . SER A 1 210 ? 43.466 -31.251 -7.213 1.00 10.89 190 SER A CA 1
ATOM 1397 C C . SER A 1 210 ? 44.346 -30.079 -6.819 1.00 12.02 190 SER A C 1
ATOM 1398 O O . SER A 1 210 ? 45.328 -29.782 -7.506 1.00 12.84 190 SER A O 1
ATOM 1401 N N . HIS A 1 211 ? 43.982 -29.395 -5.745 1.00 12.48 191 HIS A N 1
ATOM 1402 C CA . HIS A 1 211 ? 44.718 -28.238 -5.261 1.00 12.13 191 HIS A CA 1
ATOM 1403 C C . HIS A 1 211 ? 45.431 -28.605 -3.972 1.00 13.43 191 HIS A C 1
ATOM 1404 O O . HIS A 1 211 ? 44.845 -29.242 -3.089 1.00 15.09 191 HIS A O 1
ATOM 1411 N N . ILE A 1 212 ? 46.697 -28.213 -3.866 1.00 13.57 192 ILE A N 1
ATOM 1412 C CA . ILE A 1 212 ? 47.493 -28.443 -2.668 1.00 12.89 192 ILE A CA 1
ATOM 1413 C C . ILE A 1 212 ? 47.940 -27.087 -2.152 1.00 13.72 192 ILE A C 1
ATOM 1414 O O . ILE A 1 212 ? 48.717 -26.393 -2.817 1.00 13.46 192 ILE A O 1
ATOM 1419 N N . LEU A 1 213 ? 47.447 -26.702 -0.976 1.00 12.88 193 LEU A N 1
ATOM 1420 C CA . LEU A 1 213 ? 47.903 -25.490 -0.310 1.00 13.82 193 LEU A CA 1
ATOM 1421 C C . LEU A 1 213 ? 49.113 -25.813 0.558 1.00 15.13 193 LEU A C 1
ATOM 1422 O O . LEU A 1 213 ? 49.065 -26.723 1.389 1.00 15.01 193 LEU A O 1
ATOM 1427 N N . TYR A 1 214 ? 50.195 -25.075 0.352 1.00 15.09 194 TYR A N 1
ATOM 1428 C CA . TYR A 1 214 ? 51.381 -25.169 1.192 1.00 16.84 194 TYR A CA 1
ATOM 1429 C C . TYR A 1 214 ? 51.353 -24.011 2.178 1.00 16.33 194 TYR A C 1
ATOM 1430 O O . TYR A 1 214 ? 51.234 -22.853 1.772 1.00 16.76 194 TYR A O 1
ATOM 1439 N N . GLN A 1 215 ? 51.434 -24.327 3.469 1.00 17.72 195 GLN A N 1
ATOM 1440 C CA . GLN A 1 215 ? 51.334 -23.330 4.524 1.00 20.46 195 GLN A CA 1
ATOM 1441 C C . GLN A 1 215 ? 52.710 -23.025 5.107 1.00 18.54 195 GLN A C 1
ATOM 1442 O O . GLN A 1 215 ? 53.638 -23.830 5.027 1.00 17.17 195 GLN A O 1
ATOM 1448 N N . ALA A 1 216 ? 52.831 -21.833 5.701 1.00 19.30 196 ALA A N 1
ATOM 1449 C CA . ALA A 1 216 ? 54.133 -21.386 6.184 1.00 20.47 196 ALA A CA 1
ATOM 1450 C C . ALA A 1 216 ? 54.653 -22.259 7.323 1.00 20.81 196 ALA A C 1
ATOM 1451 O O . ALA A 1 216 ? 55.871 -22.355 7.521 1.00 21.72 196 ALA A O 1
ATOM 1453 N N . ASN A 1 217 ? 53.760 -22.910 8.068 1.00 20.32 197 ASN A N 1
ATOM 1454 C CA . ASN A 1 217 ? 54.177 -23.812 9.134 1.00 22.17 197 ASN A CA 1
ATOM 1455 C C . ASN A 1 217 ? 54.662 -25.167 8.627 1.00 21.05 197 ASN A C 1
ATOM 1456 O O . ASN A 1 217 ? 54.976 -26.046 9.440 1.00 22.73 197 ASN A O 1
ATOM 1461 N N . GLY A 1 218 ? 54.742 -25.360 7.311 1.00 19.69 198 GLY A N 1
ATOM 1462 C CA . GLY A 1 218 ? 55.251 -26.593 6.758 1.00 19.33 198 GLY A CA 1
ATOM 1463 C C . GLY A 1 218 ? 54.217 -27.659 6.486 1.00 17.55 198 GLY A C 1
ATOM 1464 O O . GLY A 1 218 ? 54.586 -28.762 6.061 1.00 18.76 198 GLY A O 1
ATOM 1465 N N . THR A 1 219 ? 52.940 -27.378 6.721 1.00 20.03 199 THR A N 1
ATOM 1466 C CA . THR A 1 219 ? 51.902 -28.350 6.436 1.00 18.69 199 THR A CA 1
ATOM 1467 C C . THR A 1 219 ? 51.303 -28.116 5.054 1.00 17.23 199 THR A C 1
ATOM 1468 O O . THR A 1 219 ? 51.412 -27.033 4.470 1.00 18.09 199 THR A O 1
ATOM 1472 N N . THR A 1 220 ? 50.656 -29.161 4.546 1.00 16.00 200 THR A N 1
ATOM 1473 C CA . THR A 1 220 ? 49.935 -29.140 3.282 1.00 17.05 200 THR A CA 1
ATOM 1474 C C . THR A 1 220 ? 48.475 -29.514 3.492 1.00 16.83 200 THR A C 1
ATOM 1475 O O . THR A 1 220 ? 48.133 -30.267 4.412 1.00 18.11 200 THR A O 1
ATOM 1479 N N . ARG A 1 221 ? 47.617 -28.972 2.627 1.00 15.69 201 ARG A N 1
ATOM 1480 C CA . ARG A 1 221 ? 46.199 -29.307 2.586 1.00 15.04 201 ARG A CA 1
ATOM 1481 C C . ARG A 1 221 ? 45.831 -29.653 1.149 1.00 13.98 201 ARG A C 1
ATOM 1482 O O . ARG A 1 221 ? 46.132 -28.880 0.235 1.00 15.41 201 ARG A O 1
ATOM 1490 N N . VAL A 1 222 ? 45.157 -30.784 0.955 1.00 14.69 202 VAL A N 1
ATOM 1491 C CA . VAL A 1 222 ? 44.775 -31.287 -0.364 1.00 15.18 202 VAL A CA 1
ATOM 1492 C C . VAL A 1 222 ? 43.256 -31.290 -0.482 1.00 14.55 202 VAL A C 1
ATOM 1493 O O . VAL A 1 222 ? 42.561 -31.798 0.404 1.00 15.17 202 VAL A O 1
ATOM 1497 N N . GLY A 1 223 ? 42.743 -30.765 -1.584 1.00 14.32 203 GLY A N 1
ATOM 1498 C CA . GLY A 1 223 ? 41.332 -30.920 -1.905 1.00 15.18 203 GLY A CA 1
ATOM 1499 C C . GLY A 1 223 ? 41.135 -30.953 -3.402 1.00 14.67 203 GLY A C 1
ATOM 1500 O O . GLY A 1 223 ? 41.923 -30.371 -4.159 1.00 16.49 203 GLY A O 1
ATOM 1501 N N . SER A 1 224 ? 40.081 -31.635 -3.838 1.00 13.52 204 SER A N 1
ATOM 1502 C CA . SER A 1 224 ? 39.814 -31.797 -5.261 1.00 14.84 204 SER A CA 1
ATOM 1503 C C . SER A 1 224 ? 38.402 -31.360 -5.619 1.00 14.90 204 SER A C 1
ATOM 1504 O O . SER A 1 224 ? 37.484 -31.362 -4.788 1.00 14.73 204 SER A O 1
ATOM 1507 N N . GLU A 1 225 ? 38.242 -30.982 -6.884 1.00 13.64 205 GLU A N 1
ATOM 1508 C CA . GLU A 1 225 ? 36.941 -30.576 -7.379 1.00 13.50 205 GLU A CA 1
ATOM 1509 C C . GLU A 1 225 ? 36.825 -30.944 -8.847 1.00 14.12 205 GLU A C 1
ATOM 1510 O O . GLU A 1 225 ? 37.818 -30.951 -9.591 1.00 13.92 205 GLU A O 1
ATOM 1516 N N . LEU A 1 226 ? 35.602 -31.252 -9.252 1.00 13.03 206 LEU A N 1
ATOM 1517 C CA . LEU A 1 226 ? 35.261 -31.555 -10.630 1.00 13.34 206 LEU A CA 1
ATOM 1518 C C . LEU A 1 226 ? 34.302 -30.482 -11.109 1.00 14.78 206 LEU A C 1
ATOM 1519 O O . LEU A 1 226 ? 33.277 -30.229 -10.465 1.00 14.26 206 LEU A O 1
ATOM 1524 N N . THR A 1 227 ? 34.641 -29.830 -12.215 1.00 12.21 207 THR A N 1
ATOM 1525 C CA . THR A 1 227 ? 33.774 -28.805 -12.777 1.00 11.83 207 THR A CA 1
ATOM 1526 C C . THR A 1 227 ? 33.510 -29.071 -14.243 1.00 10.72 207 THR A C 1
ATOM 1527 O O . THR A 1 227 ? 34.204 -29.855 -14.893 1.00 10.61 207 THR A O 1
ATOM 1531 N N . ARG A 1 228 ? 32.476 -28.418 -14.758 1.00 9.93 208 ARG A N 1
ATOM 1532 C CA . ARG A 1 228 ? 32.202 -28.412 -16.186 1.00 10.18 208 ARG A CA 1
ATOM 1533 C C . ARG A 1 228 ? 32.645 -27.066 -16.743 1.00 10.21 208 ARG A C 1
ATOM 1534 O O . ARG A 1 228 ? 32.252 -26.017 -16.221 1.00 11.30 208 ARG A O 1
ATOM 1542 N N . LEU A 1 229 ? 33.496 -27.103 -17.762 1.00 10.90 209 LEU A N 1
ATOM 1543 C CA . LEU A 1 229 ? 33.888 -25.891 -18.469 1.00 9.26 209 LEU A CA 1
ATOM 1544 C C . LEU A 1 229 ? 32.670 -25.327 -19.189 1.00 10.05 209 LEU A C 1
ATOM 1545 O O . LEU A 1 229 ? 32.037 -26.024 -19.980 1.00 11.19 209 LEU A O 1
ATOM 1550 N N . THR A 1 230 ? 32.321 -24.080 -18.885 1.00 9.47 210 THR A N 1
ATOM 1551 C CA . THR A 1 230 ? 31.051 -23.483 -19.289 1.00 10.17 210 THR A CA 1
ATOM 1552 C C . THR A 1 230 ? 31.318 -22.145 -19.964 1.00 10.02 210 THR A C 1
ATOM 1553 O O . THR A 1 230 ? 32.228 -21.410 -19.565 1.00 12.30 210 THR A O 1
ATOM 1557 N N . THR A 1 231 ? 30.547 -21.842 -21.004 1.00 9.51 211 THR A N 1
ATOM 1558 C CA . THR A 1 231 ? 30.781 -20.664 -21.826 1.00 9.99 211 THR A CA 1
ATOM 1559 C C . THR A 1 231 ? 29.602 -19.699 -21.775 1.00 10.39 211 THR A C 1
ATOM 1560 O O . THR A 1 231 ? 28.475 -20.088 -21.434 1.00 9.54 211 THR A O 1
ATOM 1564 N N . PRO A 1 232 ? 29.818 -18.430 -22.143 1.00 10.56 212 PRO A N 1
ATOM 1565 C CA . PRO A 1 232 ? 28.677 -17.500 -22.237 1.00 11.47 212 PRO A CA 1
ATOM 1566 C C . PRO A 1 232 ? 27.633 -17.964 -23.234 1.00 10.47 212 PRO A C 1
ATOM 1567 O O . PRO A 1 232 ? 26.433 -17.765 -22.992 1.00 12.20 212 PRO A O 1
ATOM 1571 N N . GLU A 1 233 ? 28.037 -18.610 -24.333 1.00 11.78 213 GLU A N 1
ATOM 1572 C CA . GLU A 1 233 ? 27.061 -19.164 -25.265 1.00 12.01 213 GLU A CA 1
ATOM 1573 C C . GLU A 1 233 ? 26.135 -20.140 -24.553 1.00 12.50 213 GLU A C 1
ATOM 1574 O O . GLU A 1 233 ? 24.906 -20.107 -24.729 1.00 12.14 213 GLU A O 1
ATOM 1580 N N . GLU A 1 234 ? 26.713 -21.034 -23.758 1.00 10.93 214 GLU A N 1
ATOM 1581 C CA . GLU A 1 234 ? 25.910 -22.050 -23.088 1.00 10.53 214 GLU A CA 1
ATOM 1582 C C . GLU A 1 234 ? 24.993 -21.435 -22.041 1.00 9.94 214 GLU A C 1
ATOM 1583 O O . GLU A 1 234 ? 23.833 -21.846 -21.909 1.00 10.12 214 GLU A O 1
ATOM 1589 N N . ILE A 1 235 ? 25.494 -20.464 -21.276 1.00 8.57 215 ILE A N 1
ATOM 1590 C CA . ILE A 1 235 ? 24.664 -19.872 -20.232 1.00 9.84 215 ILE A CA 1
ATOM 1591 C C . ILE A 1 235 ? 23.530 -19.058 -20.848 1.00 9.36 215 ILE A C 1
ATOM 1592 O O . ILE A 1 235 ? 22.405 -19.072 -20.341 1.00 9.35 215 ILE A O 1
ATOM 1597 N N . ASP A 1 236 ? 23.798 -18.365 -21.962 1.00 9.47 216 ASP A N 1
ATOM 1598 C CA . ASP A 1 236 ? 22.730 -17.673 -22.684 1.00 9.07 216 ASP A CA 1
ATOM 1599 C C . ASP A 1 236 ? 21.626 -18.640 -23.069 1.00 9.93 216 ASP A C 1
ATOM 1600 O O . ASP A 1 236 ? 20.441 -18.310 -22.948 1.00 10.13 216 ASP A O 1
ATOM 1605 N N . ALA A 1 237 ? 21.989 -19.835 -23.549 1.00 9.69 217 ALA A N 1
ATOM 1606 C CA . ALA A 1 237 ? 20.964 -20.800 -23.935 1.00 9.39 217 ALA A CA 1
ATOM 1607 C C . ALA A 1 237 ? 20.176 -21.278 -22.720 1.00 11.11 217 ALA A C 1
ATOM 1608 O O . ALA A 1 237 ? 18.945 -21.408 -22.785 1.00 11.83 217 ALA A O 1
ATOM 1610 N N . TYR A 1 238 ? 20.850 -21.523 -21.595 1.00 9.98 218 TYR A N 1
ATOM 1611 C CA . TYR A 1 238 ? 20.125 -21.888 -20.379 1.00 10.08 218 TYR A CA 1
ATOM 1612 C C . TYR A 1 238 ? 19.149 -20.788 -20.001 1.00 11.83 218 TYR A C 1
ATOM 1613 O O . TYR A 1 238 ? 17.994 -21.057 -19.649 1.00 12.23 218 TYR A O 1
ATOM 1622 N N . ALA A 1 239 ? 19.598 -19.531 -20.071 1.00 10.36 219 ALA A N 1
ATOM 1623 C CA . ALA A 1 239 ? 18.769 -18.419 -19.631 1.00 11.18 219 ALA A CA 1
ATOM 1624 C C . ALA A 1 239 ? 17.590 -18.198 -20.563 1.00 13.59 219 ALA A C 1
ATOM 1625 O O . ALA A 1 239 ? 16.479 -17.892 -20.105 1.00 12.97 219 ALA A O 1
ATOM 1627 N N . ARG A 1 240 ? 17.799 -18.360 -21.871 1.00 12.31 220 ARG A N 1
ATOM 1628 C CA . ARG A 1 240 ? 16.681 -18.231 -22.801 1.00 14.95 220 ARG A CA 1
ATOM 1629 C C . ARG A 1 240 ? 15.640 -19.308 -22.556 1.00 15.07 220 ARG A C 1
ATOM 1630 O O . ARG A 1 240 ? 14.434 -19.030 -22.586 1.00 15.73 220 ARG A O 1
ATOM 1638 N N . ALA A 1 241 ? 16.080 -20.526 -22.247 1.00 13.23 221 ALA A N 1
ATOM 1639 C CA . ALA A 1 241 ? 15.127 -21.586 -21.939 1.00 14.74 221 ALA A CA 1
ATOM 1640 C C . ALA A 1 241 ? 14.330 -21.266 -20.682 1.00 17.09 221 ALA A C 1
ATOM 1641 O O . ALA A 1 241 ? 13.176 -21.696 -20.551 1.00 18.99 221 ALA A O 1
ATOM 1643 N N . ALA A 1 242 ? 14.914 -20.501 -19.766 1.00 14.29 222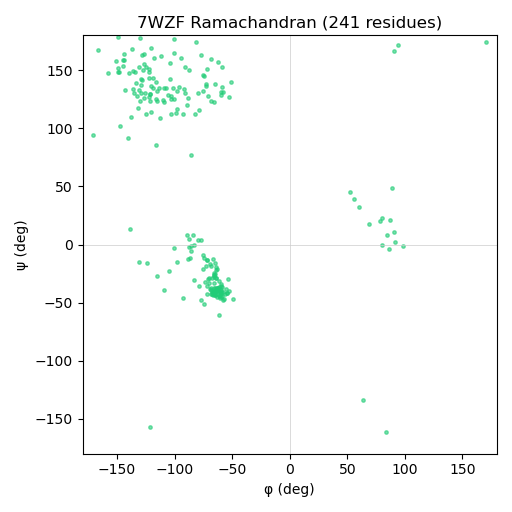 ALA A N 1
ATOM 1644 C CA . ALA A 1 242 ? 14.268 -20.083 -18.532 1.00 15.26 222 ALA A CA 1
ATOM 1645 C C . ALA A 1 242 ? 13.476 -18.793 -18.693 1.00 16.31 222 ALA A C 1
ATOM 1646 O O . ALA A 1 242 ? 12.950 -18.279 -17.697 1.00 19.62 222 ALA A O 1
ATOM 1648 N N . GLY A 1 243 ? 13.381 -18.261 -19.910 1.00 15.52 223 GLY A N 1
ATOM 1649 C CA . GLY A 1 243 ? 12.586 -17.080 -20.173 1.00 17.57 223 GLY A CA 1
ATOM 1650 C C . GLY A 1 243 ? 13.283 -15.757 -19.963 1.00 19.91 223 GLY A C 1
ATOM 1651 O O . GLY A 1 243 ? 12.604 -14.738 -19.787 1.00 22.06 223 GLY A O 1
ATOM 1652 N N . LEU A 1 244 ? 14.614 -15.728 -19.978 1.00 16.15 224 LEU A N 1
ATOM 1653 C CA . LEU A 1 244 ? 15.368 -14.507 -19.744 1.00 16.63 224 LEU A CA 1
ATOM 1654 C C . LEU A 1 244 ? 16.080 -14.060 -21.012 1.00 18.70 224 LEU A C 1
ATOM 1655 O O . LEU A 1 244 ? 16.276 -14.835 -21.953 1.00 22.20 224 LEU A O 1
ATOM 1660 N N . GLU A 1 245 ? 16.480 -12.788 -21.014 1.00 20.81 225 GLU A N 1
ATOM 1661 C CA . GLU A 1 245 ? 17.237 -12.201 -22.107 1.00 22.04 225 GLU A CA 1
ATOM 1662 C C . GLU A 1 245 ? 18.619 -11.770 -21.633 1.00 17.13 225 GLU A C 1
ATOM 1663 O O . GLU A 1 245 ? 18.748 -11.228 -20.533 1.00 17.51 225 GLU A O 1
ATOM 1669 N N . PRO A 1 246 ? 19.659 -11.978 -22.446 1.00 19.32 226 PRO A N 1
ATOM 1670 C CA . PRO A 1 246 ? 21.014 -11.593 -22.029 1.00 15.92 226 PRO A CA 1
ATOM 1671 C C . PRO A 1 246 ? 21.258 -10.092 -22.096 1.00 17.19 226 PRO A C 1
ATOM 1672 O O . PRO A 1 246 ? 20.748 -9.391 -22.975 1.00 19.61 226 PRO A O 1
ATOM 1676 N N . GLU A 1 247 ? 22.065 -9.611 -21.150 1.00 14.87 227 GLU A N 1
ATOM 1677 C CA . GLU A 1 247 ? 22.750 -8.325 -21.209 1.00 16.12 227 GLU A CA 1
ATOM 1678 C C . GLU A 1 247 ? 24.207 -8.556 -21.636 1.00 17.92 227 GLU A C 1
ATOM 1679 O O . GLU A 1 247 ? 24.649 -9.693 -21.832 1.00 17.18 227 GLU A O 1
ATOM 1685 N N . THR A 1 248 ? 24.964 -7.464 -21.794 1.00 19.12 228 THR A N 1
ATOM 1686 C CA . THR A 1 248 ? 26.339 -7.551 -22.292 1.00 17.27 228 THR A CA 1
ATOM 1687 C C . THR A 1 248 ? 27.209 -8.411 -21.374 1.00 16.79 228 THR A C 1
ATOM 1688 O O . THR A 1 248 ? 27.231 -8.215 -20.156 1.00 18.33 228 THR A O 1
ATOM 1692 N N . HIS A 1 249 ? 27.907 -9.381 -21.964 1.00 14.35 229 HIS A N 1
ATOM 1693 C CA . HIS A 1 249 ? 28.805 -10.267 -21.227 1.00 13.17 229 HIS A CA 1
ATOM 1694 C C . HIS A 1 249 ? 30.075 -9.516 -20.849 1.00 12.57 229 HIS A C 1
ATOM 1695 O O . HIS A 1 249 ? 30.571 -8.687 -21.622 1.00 13.51 229 HIS A O 1
ATOM 1702 N N . LEU A 1 250 ? 30.627 -9.827 -19.677 1.00 10.48 230 LEU A N 1
ATOM 1703 C CA . LEU A 1 250 ? 31.783 -9.116 -19.143 1.00 10.57 230 LEU A CA 1
ATOM 1704 C C . LEU A 1 250 ? 32.937 -10.068 -18.871 1.00 10.76 230 LEU A C 1
ATOM 1705 O O . LEU A 1 250 ? 32.734 -11.232 -18.523 1.00 11.53 230 LEU A O 1
ATOM 1710 N N . SER A 1 251 ? 34.166 -9.564 -19.018 1.00 11.13 231 SER A N 1
ATOM 1711 C CA . SER A 1 251 ? 35.347 -10.253 -18.514 1.00 12.40 231 SER A CA 1
ATOM 1712 C C . SER A 1 251 ? 35.828 -9.754 -17.168 1.00 12.42 231 SER A C 1
ATOM 1713 O O . SER A 1 251 ? 36.643 -10.437 -16.540 1.00 13.32 231 SER A O 1
ATOM 1716 N N . ARG A 1 252 ? 35.360 -8.587 -16.718 1.00 12.11 232 ARG A N 1
ATOM 1717 C CA . ARG A 1 252 ? 35.762 -8.041 -15.425 1.00 13.07 232 ARG A CA 1
ATOM 1718 C C . ARG A 1 252 ? 34.580 -7.319 -14.801 1.00 13.44 232 ARG A C 1
ATOM 1719 O O . ARG A 1 252 ? 33.697 -6.819 -15.501 1.00 14.14 232 ARG A O 1
ATOM 1727 N N . TRP A 1 253 ? 34.598 -7.248 -13.466 1.00 14.46 233 TRP A N 1
ATOM 1728 C CA . TRP A 1 253 ? 33.512 -6.605 -12.737 1.00 14.96 233 TRP A CA 1
ATOM 1729 C C . TRP A 1 253 ? 33.399 -5.122 -13.051 1.00 16.29 233 TRP A C 1
ATOM 1730 O O . TRP A 1 253 ? 32.337 -4.537 -12.828 1.00 19.01 233 TRP A O 1
ATOM 1741 N N . ASP A 1 254 ? 34.456 -4.512 -13.577 1.00 18.33 234 ASP A N 1
ATOM 1742 C CA . ASP A 1 254 ? 34.431 -3.094 -13.917 1.00 18.05 234 ASP A CA 1
ATOM 1743 C C . ASP A 1 254 ? 33.736 -2.806 -15.242 1.00 20.54 234 ASP A C 1
ATOM 1744 O O . ASP A 1 254 ? 33.730 -1.653 -15.683 1.00 22.19 234 ASP A O 1
ATOM 1749 N N . GLY A 1 255 ? 33.172 -3.81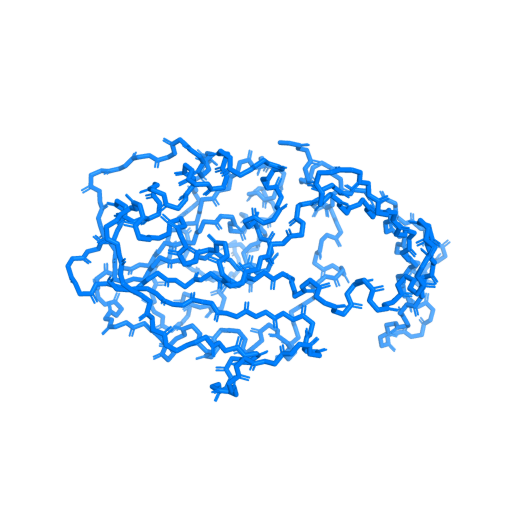8 -15.896 1.00 17.09 235 GLY A N 1
ATOM 1750 C CA . GLY A 1 255 ? 32.465 -3.625 -17.145 1.00 19.36 235 GLY A CA 1
ATOM 1751 C C . GLY A 1 255 ? 33.257 -3.942 -18.394 1.00 16.52 235 GLY A C 1
ATOM 1752 O O . GLY A 1 255 ? 32.714 -3.802 -19.494 1.00 19.14 235 GLY A O 1
ATOM 1753 N N . THR A 1 256 ? 34.518 -4.339 -18.263 1.00 15.77 236 THR A N 1
ATOM 1754 C CA . THR A 1 256 ? 35.307 -4.737 -19.421 1.00 16.86 236 THR A CA 1
ATOM 1755 C C . THR A 1 256 ? 34.556 -5.802 -20.220 1.00 16.55 236 THR A C 1
ATOM 1756 O O . THR A 1 256 ? 34.142 -6.821 -19.646 1.00 14.23 236 THR A O 1
ATOM 1760 N N . PRO A 1 257 ? 34.363 -5.615 -21.525 1.00 15.90 237 PRO A N 1
ATOM 1761 C CA . PRO A 1 257 ? 33.619 -6.607 -22.313 1.00 16.43 237 PRO A CA 1
ATOM 1762 C C . PRO A 1 257 ? 34.308 -7.965 -22.336 1.00 13.31 237 PRO A C 1
ATOM 1763 O O . PRO A 1 257 ? 35.516 -8.098 -22.136 1.00 14.01 237 PRO A O 1
ATOM 1767 N N . TYR A 1 258 ? 33.503 -8.989 -22.605 1.00 14.18 238 TYR A N 1
ATOM 1768 C CA . TYR A 1 258 ? 34.010 -10.354 -22.610 1.00 12.47 238 TYR A CA 1
ATOM 1769 C C . TYR A 1 258 ? 35.147 -10.538 -23.616 1.00 13.10 238 TYR A C 1
ATOM 1770 O O . TYR A 1 258 ? 35.065 -10.094 -24.765 1.00 15.68 238 TYR A O 1
ATOM 1779 N N . ASN A 1 259 ? 36.200 -11.226 -23.174 1.00 11.67 239 ASN A N 1
ATOM 1780 C CA . ASN A 1 259 ? 37.270 -11.709 -24.044 1.00 11.76 239 ASN A CA 1
ATOM 1781 C C . ASN A 1 259 ? 37.639 -13.134 -23.642 1.00 12.64 239 ASN A C 1
ATOM 1782 O O . ASN A 1 259 ? 37.230 -13.633 -22.584 1.00 11.74 239 ASN A O 1
ATOM 1787 N N . GLU A 1 260 ? 38.425 -13.800 -24.489 1.00 10.98 240 GLU A N 1
ATOM 1788 C CA . GLU A 1 260 ? 38.794 -15.187 -24.245 1.00 10.76 240 GLU A CA 1
ATOM 1789 C C . GLU A 1 260 ? 40.060 -15.354 -23.418 1.00 10.70 240 GLU A C 1
ATOM 1790 O O . GLU A 1 260 ? 40.524 -16.482 -23.244 1.00 12.57 240 GLU A O 1
ATOM 1796 N N . GLN A 1 261 ? 40.604 -14.279 -22.863 1.00 10.78 241 GLN A N 1
ATOM 1797 C CA . GLN A 1 261 ? 41.821 -14.375 -22.069 1.00 13.34 241 GLN A CA 1
ATOM 1798 C C . GLN A 1 261 ? 41.602 -14.253 -20.571 1.00 12.16 241 GLN A C 1
ATOM 1799 O O . GLN A 1 261 ? 42.432 -14.747 -19.805 1.00 13.68 241 GLN A O 1
ATOM 1805 N N . SER A 1 262 ? 40.508 -13.638 -20.138 1.00 11.67 242 SER A N 1
ATOM 1806 C CA . SER A 1 262 ? 40.320 -13.373 -18.722 1.00 12.85 242 SER A CA 1
ATOM 1807 C C . SER A 1 262 ? 40.033 -14.671 -17.968 1.00 12.07 242 SER A C 1
ATOM 1808 O O . SER A 1 262 ? 39.494 -15.624 -18.541 1.00 11.39 242 SER A O 1
ATOM 1811 N N . PRO A 1 263 ? 40.405 -14.746 -16.689 1.00 11.69 243 PRO A N 1
ATOM 1812 C CA . PRO A 1 263 ? 40.179 -15.996 -15.940 1.00 11.51 243 PRO A CA 1
ATOM 1813 C C . PRO A 1 263 ? 38.714 -16.274 -15.645 1.00 11.35 243 PRO A C 1
ATOM 1814 O O . PRO A 1 263 ? 38.316 -17.447 -15.596 1.00 11.37 243 PRO A O 1
ATOM 1818 N N . MET A 1 264 ? 37.905 -15.242 -15.430 1.00 10.86 244 MET A N 1
ATOM 1819 C CA . MET A 1 264 ? 36.476 -15.380 -15.180 1.00 10.58 244 MET A CA 1
ATOM 1820 C C . MET A 1 264 ? 35.685 -14.630 -16.236 1.00 11.20 244 MET A C 1
ATOM 1821 O O . MET A 1 264 ? 36.223 -13.854 -17.027 1.00 11.77 244 MET A O 1
ATOM 1826 N N . PHE A 1 265 ? 34.381 -14.866 -16.253 1.00 10.02 245 PHE A N 1
ATOM 1827 C CA . PHE A 1 265 ? 33.479 -14.030 -17.021 1.00 9.18 245 PHE A CA 1
ATOM 1828 C C . PHE A 1 265 ? 32.170 -13.911 -16.257 1.00 10.47 245 PHE A C 1
ATOM 1829 O O . PHE A 1 265 ? 31.866 -14.728 -15.381 1.00 10.49 245 PHE A O 1
ATOM 1837 N N . VAL A 1 266 ? 31.413 -12.866 -16.582 1.00 10.30 246 VAL A N 1
ATOM 1838 C CA . VAL A 1 266 ? 30.155 -12.544 -15.918 1.00 10.29 246 VAL A CA 1
ATOM 1839 C C . VAL A 1 266 ? 29.064 -12.435 -16.971 1.00 10.78 246 VAL A C 1
ATOM 1840 O O . VAL A 1 266 ? 29.224 -11.719 -17.969 1.00 11.85 246 VAL A O 1
ATOM 1844 N N . CYS A 1 267 ? 27.947 -13.116 -16.743 1.00 10.54 247 CYS A N 1
ATOM 1845 C CA . CYS A 1 267 ? 26.762 -13.005 -17.582 1.00 11.11 247 CYS A CA 1
ATOM 1846 C C . CYS A 1 267 ? 25.619 -12.479 -16.735 1.00 10.49 247 CYS A C 1
ATOM 1847 O O . CYS A 1 267 ? 25.395 -12.960 -15.617 1.00 12.14 247 CYS A O 1
ATOM 1850 N N . CYS A 1 268 ? 24.883 -11.516 -17.279 1.00 10.49 248 CYS A N 1
ATOM 1851 C CA . CYS A 1 268 ? 23.769 -10.887 -16.594 1.00 11.11 248 CYS A CA 1
ATOM 1852 C C . CYS A 1 268 ? 22.518 -11.064 -17.430 1.00 11.22 248 CYS A C 1
ATOM 1853 O O . CYS A 1 268 ? 22.577 -11.006 -18.666 1.00 11.82 248 CYS A O 1
ATOM 1856 N N . TYR A 1 269 ? 21.386 -11.279 -16.754 1.00 10.33 249 TYR A N 1
ATOM 1857 C CA . TYR A 1 269 ? 20.112 -11.543 -17.404 1.00 12.29 249 TYR A CA 1
ATOM 1858 C C . TYR A 1 269 ? 19.016 -10.804 -16.665 1.00 13.39 249 TYR A C 1
ATOM 1859 O O . TYR A 1 269 ? 19.076 -10.630 -15.444 1.00 13.39 249 TYR A O 1
ATOM 1868 N N . VAL A 1 270 ? 18.008 -10.386 -17.425 1.00 18.39 250 VAL A N 1
ATOM 1869 C CA . VAL A 1 270 ? 16.834 -9.726 -16.872 1.00 18.47 250 VAL A CA 1
ATOM 1870 C C . VAL A 1 270 ? 15.586 -10.418 -17.413 1.00 22.56 250 VAL A C 1
ATOM 1871 O O . VAL A 1 270 ? 15.670 -11.238 -18.336 1.00 22.15 250 VAL A O 1
#

Secondary structure (DSSP, 8-state):
--HHHHHTTTHHHHS-SSHHHHHHHHHHHHH-S-GGG-EEEET-TTSTTHHHHHHHH--EEEEES-HHHHHHHHHHHTTS--EEEEE--TTT---S--EEEEEE-TTGGGGS-SHHHHHHHHHHHHHTEEEEEEEEEEEE-HHHHHHHHTT-SEEEEEEE-SSTT-EEEEEEEEETTTEEEEEEEEEPTTS-EEEEEEEEE---HHHHHHHHHHTT--B---BSSTT-PBP-SSSSEEEEEE-

Sequence (243 aa):
IGYGRQFAGWYDRLIPDDEVTAEAVKGLLALHPAPEAGTIELGVGTGRIAVPLSESVGRVTGVDSSPEMLDAMRVKLKERGDVTPVHGDIRSYTSDSRYGLVYCVCATLSLLHTPEDQQLAVRRAADLLAPGGRLVIETHNKPPILELHEGRKRTTYFVPYPEPGTGVQTHSTLLDGDLWHCSHILYQANGTTRVGSELTRLTTPEEIDAYARAAGLEPETHLSRWDGTPYNEQSPMFVCCYV

Organism: NCBI:txid156453

Radius of gyration: 17.34 Å; Cα contacts (8 Å, |Δi|>4): 532; chains: 1; bounding box: 49×34×41 Å

Solvent-accessible surface area: 11506 Å² total; per-residue (Å²): 130,34,42,2,203,73,2,15,56,7,18,58,108,22,51,52,106,66,117,97,2,48,85,4,19,154,4,0,68,86,34,15,59,25,55,155,40,21,3,0,5,4,17,6,8,2,0,25,4,0,5,23,0,7,105,68,13,32,161,0,22,0,0,15,56,12,68,78,8,1,79,28,0,104,96,62,38,172,154,100,34,56,15,56,43,27,118,16,43,17,67,66,51,95,28,145,53,110,25,2,0,0,0,5,4,41,5,23,2,2,28,15,60,55,62,126,38,0,32,62,3,1,101,72,4,12,82,3,21,19,136,66,3,45,0,0,3,15,0,58,1,34,37,26,22,78,132,66,4,147,85,177,104,151,35,75,63,103,71,101,56,138,105,118,60,22,0,13,38,4,70,2,23,40,69,140,58,61,34,16,56,3,26,29,28,6,76,34,59,120,70,64,71,89,99,0,34,35,52,5,16,5,0,27,12,137,45,0,12,60,17,0,134,52,23,68,20,105,35,60,102,39,21,4,112,36,122,37,50,92,60,52,99,136,0,76,39,0,3,0,4,0,72

InterPro domains:
  IPR029063 S-adenosyl-L-methionine-dependent methyltransferase superfamily [G3DSA:3.40.50.150] (3-252)
  IPR029063 S-adenosyl-L-methionine-dependent methyltransferase superfamily [SSF53335] (13-251)
  IPR041698 Methyltransferase domain 25 [PF13649] (48-140)